Protein AF-F9GG83-F1 (afdb_monomer)

pLDDT: mean 71.24, std 28.96, range [23.78, 98.69]

Structure (mmCIF, N/CA/C/O backbone):
data_AF-F9GG83-F1
#
_entry.id   AF-F9GG83-F1
#
loop_
_atom_site.group_PDB
_atom_site.id
_atom_site.type_symbol
_atom_site.label_atom_id
_atom_site.label_alt_id
_atom_site.label_comp_id
_atom_site.label_asym_id
_atom_site.label_entity_id
_atom_site.label_seq_id
_atom_site.pdbx_PDB_ins_code
_atom_site.Cartn_x
_atom_site.Cartn_y
_atom_site.Cartn_z
_atom_site.occupancy
_atom_site.B_iso_or_equiv
_atom_site.auth_seq_id
_atom_site.auth_comp_id
_atom_site.auth_asym_id
_atom_site.auth_atom_id
_atom_site.pdbx_PDB_model_num
ATOM 1 N N . MET A 1 1 ? -42.858 31.374 21.016 1.00 39.78 1 MET A N 1
ATOM 2 C CA . MET A 1 1 ? -42.100 31.084 19.785 1.00 39.78 1 MET A CA 1
ATOM 3 C C . MET A 1 1 ? -41.337 29.809 20.069 1.00 39.78 1 MET A C 1
ATOM 5 O O . MET A 1 1 ? -40.407 29.826 20.862 1.00 39.78 1 MET A O 1
ATOM 9 N N . THR A 1 2 ? -41.874 28.700 19.578 1.00 28.12 2 THR A N 1
ATOM 10 C CA . THR A 1 2 ? -41.456 27.331 19.895 1.00 28.12 2 THR A CA 1
ATOM 11 C C . THR A 1 2 ? -40.692 26.812 18.687 1.00 28.12 2 THR A C 1
ATOM 13 O O . THR A 1 2 ? -41.183 26.967 17.572 1.00 28.12 2 THR A O 1
ATOM 16 N N . ILE A 1 3 ? -39.497 26.260 18.889 1.00 34.38 3 ILE A N 1
ATOM 17 C CA . ILE A 1 3 ? -38.714 25.625 17.825 1.00 34.38 3 ILE A CA 1
ATOM 18 C C . ILE A 1 3 ? -38.695 24.129 18.131 1.00 34.38 3 ILE A C 1
ATOM 20 O O . ILE A 1 3 ? -38.082 23.700 19.106 1.00 34.38 3 ILE A O 1
ATOM 24 N N . GLU A 1 4 ? -39.428 23.364 17.325 1.00 30.22 4 GLU A N 1
ATOM 25 C CA . GLU A 1 4 ? -39.361 21.904 17.269 1.00 30.22 4 GLU A CA 1
ATOM 26 C C . GLU A 1 4 ? -38.103 21.491 16.497 1.00 30.22 4 GLU A C 1
ATOM 28 O O . GLU A 1 4 ? -37.819 22.035 15.430 1.00 30.22 4 GLU A O 1
ATOM 33 N N . ILE A 1 5 ? -37.349 20.527 17.026 1.00 37.47 5 ILE A N 1
ATOM 34 C CA . ILE A 1 5 ? -36.227 19.900 16.321 1.00 37.47 5 ILE A CA 1
ATOM 35 C C . ILE A 1 5 ? -36.679 18.492 15.938 1.00 37.47 5 ILE A C 1
ATOM 37 O O . ILE A 1 5 ? -36.870 17.638 16.804 1.00 37.47 5 ILE A O 1
ATOM 41 N N . GLN A 1 6 ? -36.885 18.275 14.638 1.00 32.91 6 GLN A N 1
ATOM 42 C CA . GLN A 1 6 ? -37.113 16.956 14.052 1.00 32.91 6 GLN A CA 1
ATOM 43 C C . GLN A 1 6 ? -35.818 16.139 14.123 1.00 32.91 6 GLN A C 1
ATOM 45 O O . GLN A 1 6 ? -34.756 16.610 13.720 1.00 32.91 6 GLN A O 1
ATOM 50 N N . VAL A 1 7 ? -35.915 14.917 14.647 1.00 37.84 7 VAL A N 1
ATOM 51 C CA . VAL A 1 7 ? -34.837 13.925 14.615 1.00 37.84 7 VAL A CA 1
ATOM 52 C C . VAL A 1 7 ? -35.005 13.112 13.338 1.00 37.84 7 VAL A C 1
ATOM 54 O O . VAL A 1 7 ? -35.987 12.387 13.185 1.00 37.84 7 VAL A O 1
ATOM 57 N N . ASP A 1 8 ? -34.054 13.277 12.425 1.00 33.78 8 ASP A N 1
ATOM 58 C CA . ASP A 1 8 ? -33.980 12.541 11.168 1.00 33.78 8 ASP A CA 1
ATOM 59 C C . ASP A 1 8 ? -33.624 11.064 11.424 1.00 33.78 8 ASP A C 1
ATOM 61 O O . ASP A 1 8 ? -32.771 10.738 12.257 1.00 33.78 8 ASP A O 1
ATOM 65 N N . LYS A 1 9 ? -34.314 10.165 10.722 1.00 38.16 9 LYS A N 1
ATOM 66 C CA . LYS A 1 9 ? -34.169 8.703 10.809 1.00 38.16 9 LYS A CA 1
ATOM 67 C C . LYS A 1 9 ? -32.900 8.264 10.050 1.00 38.16 9 LYS A C 1
ATOM 69 O O . LYS A 1 9 ? -32.708 8.726 8.928 1.00 38.16 9 LYS A O 1
ATOM 74 N N . PRO A 1 10 ? -32.046 7.364 10.579 1.00 38.00 10 PRO A N 1
ATOM 75 C CA . PRO A 1 10 ? -30.913 6.850 9.810 1.00 38.00 10 PRO A CA 1
ATOM 76 C C . PRO A 1 10 ? -31.380 5.852 8.729 1.00 38.00 10 PRO A C 1
ATOM 78 O O . PRO A 1 10 ? -32.418 5.204 8.909 1.00 38.00 10 PRO A O 1
ATOM 81 N N . PRO A 1 11 ? -30.643 5.730 7.607 1.00 35.50 11 PRO A N 1
ATOM 82 C CA . PRO A 1 11 ? -31.047 4.909 6.474 1.00 35.50 11 PRO A CA 1
ATOM 83 C C . PRO A 1 11 ? -30.898 3.415 6.785 1.00 35.50 11 PRO A C 1
ATOM 85 O O . PRO A 1 11 ? -29.867 2.969 7.291 1.00 35.50 11 PRO A O 1
ATOM 88 N N . ASP A 1 12 ? -31.946 2.661 6.452 1.00 39.50 12 ASP A N 1
ATOM 89 C CA . ASP A 1 12 ? -31.915 1.211 6.284 1.00 39.50 12 ASP A CA 1
ATOM 90 C C . ASP A 1 12 ? -31.023 0.905 5.076 1.00 39.50 12 ASP A C 1
ATOM 92 O O . ASP A 1 12 ? -31.422 1.216 3.962 1.00 39.50 12 ASP A O 1
ATOM 96 N N . ASP A 1 13 ? -29.814 0.384 5.302 1.00 36.31 13 ASP A N 1
ATOM 97 C CA . ASP A 1 13 ? -29.096 -0.510 4.379 1.00 36.31 13 ASP A CA 1
ATOM 98 C C . ASP A 1 13 ? -27.764 -0.950 5.012 1.00 36.31 13 ASP A C 1
ATOM 100 O O . ASP A 1 13 ? -26.697 -0.376 4.790 1.00 36.31 13 ASP A O 1
ATOM 104 N N . ALA A 1 14 ? -27.821 -2.016 5.811 1.00 33.50 14 ALA A N 1
ATOM 105 C CA . ALA A 1 14 ? -26.665 -2.861 6.080 1.00 33.50 14 ALA A CA 1
ATOM 106 C C . ALA A 1 14 ? -27.038 -4.287 5.679 1.00 33.50 14 ALA A C 1
ATOM 108 O O . ALA A 1 14 ? -27.879 -4.937 6.300 1.00 33.50 14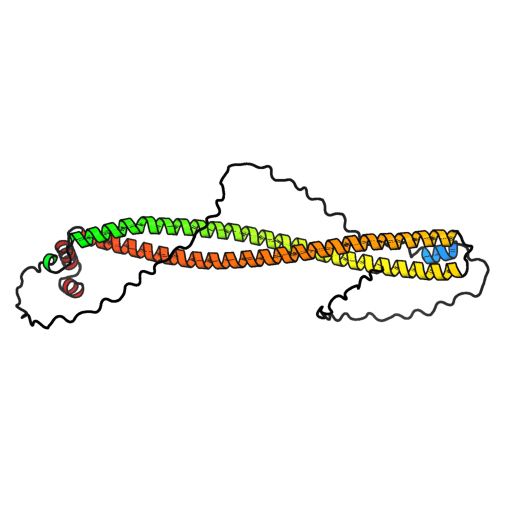 ALA A O 1
ATOM 109 N N . ALA A 1 15 ? -26.430 -4.721 4.578 1.00 29.45 15 ALA A N 1
ATOM 110 C CA . ALA A 1 15 ? -26.566 -6.041 3.998 1.00 29.45 15 ALA A CA 1
ATOM 111 C C . ALA A 1 15 ? -26.411 -7.141 5.058 1.00 29.45 15 ALA A C 1
ATOM 113 O O . ALA A 1 15 ? -25.446 -7.174 5.822 1.00 29.45 15 ALA A O 1
ATOM 114 N N . SER A 1 16 ? -27.376 -8.059 5.068 1.00 29.83 16 SER A N 1
ATOM 115 C CA . SER A 1 16 ? -27.375 -9.264 5.884 1.00 29.83 16 SER A CA 1
ATOM 116 C C . SER A 1 16 ? -26.155 -10.133 5.572 1.00 29.83 16 SER A C 1
ATOM 118 O O . SER A 1 16 ? -26.079 -10.747 4.509 1.00 29.83 16 SER A O 1
ATOM 120 N N . LEU A 1 17 ? -25.238 -10.260 6.528 1.00 32.34 17 LEU A N 1
ATOM 121 C CA . LEU A 1 17 ? -24.380 -11.437 6.622 1.00 32.34 17 LEU A CA 1
ATOM 122 C C . LEU A 1 17 ? -25.058 -12.419 7.577 1.00 32.34 17 LEU A C 1
ATOM 124 O O . LEU A 1 17 ? -24.907 -12.352 8.792 1.00 32.34 17 LEU A O 1
ATOM 128 N N . ASN A 1 18 ? -25.865 -13.308 6.994 1.00 31.91 18 ASN A N 1
ATOM 129 C CA . ASN A 1 18 ? -26.363 -14.501 7.667 1.00 31.91 18 ASN A CA 1
ATOM 130 C C . ASN A 1 18 ? -25.177 -15.428 7.954 1.00 31.91 18 ASN A C 1
ATOM 132 O O . ASN A 1 18 ? -24.650 -16.050 7.032 1.00 31.91 18 ASN A O 1
ATOM 136 N N . LEU A 1 19 ? -24.793 -15.557 9.222 1.00 31.91 19 LEU A N 1
ATOM 137 C CA . LEU A 1 19 ? -24.039 -16.709 9.704 1.00 31.91 19 LEU A CA 1
ATOM 138 C C . LEU A 1 19 ? -24.956 -17.527 10.609 1.00 31.91 19 LEU A C 1
ATOM 140 O O . LEU A 1 19 ? -25.338 -17.122 11.702 1.00 31.91 19 LEU A O 1
ATOM 144 N N . HIS A 1 20 ? -25.354 -18.666 10.054 1.00 33.28 20 HIS A N 1
ATOM 145 C CA . HIS A 1 20 ? -26.067 -19.754 10.701 1.00 33.28 20 HIS A CA 1
ATOM 146 C C . HIS A 1 20 ? -25.220 -20.260 11.878 1.00 33.28 20 HIS A C 1
ATOM 148 O O . HIS A 1 20 ? -24.113 -20.750 11.659 1.00 33.28 20 HIS A O 1
ATOM 154 N N . LEU A 1 21 ? -25.717 -20.112 13.108 1.00 30.52 21 LEU A N 1
ATOM 155 C CA . LEU A 1 21 ? -25.104 -20.693 14.299 1.00 30.52 21 LEU A CA 1
ATOM 156 C C . LEU A 1 21 ? -26.141 -21.576 14.993 1.00 30.52 21 LEU A C 1
ATOM 158 O O . LEU A 1 21 ? -27.188 -21.098 15.432 1.00 30.52 21 LEU A O 1
ATOM 162 N N . ASP A 1 22 ? -25.847 -22.874 15.014 1.00 28.30 22 ASP A N 1
ATOM 163 C CA . ASP A 1 22 ? -26.660 -23.921 15.621 1.00 28.30 22 ASP A CA 1
ATOM 164 C C . ASP A 1 22 ? -26.987 -23.609 17.090 1.00 28.30 22 ASP A C 1
ATOM 166 O O . ASP A 1 22 ? -26.107 -23.343 17.912 1.00 28.30 22 ASP A O 1
ATOM 170 N N . GLN A 1 23 ? -28.278 -23.678 17.422 1.00 27.94 23 GLN A N 1
ATOM 171 C CA . GLN A 1 23 ? -28.793 -23.639 18.791 1.00 27.94 23 GLN A CA 1
ATOM 172 C C . GLN A 1 23 ? -28.332 -24.874 19.584 1.00 27.94 23 GLN A C 1
ATOM 174 O O . GLN A 1 23 ? -28.654 -25.997 19.187 1.00 27.94 23 GLN A O 1
ATOM 179 N N . PRO A 1 24 ? -27.732 -24.719 20.779 1.00 29.08 24 PRO A N 1
ATOM 180 C CA . PRO A 1 24 ? -27.723 -25.785 21.765 1.00 29.08 24 PRO A CA 1
ATOM 181 C C . PRO A 1 24 ? -29.105 -25.875 22.423 1.00 29.08 24 PRO A C 1
ATOM 183 O O . PRO A 1 24 ? -29.692 -24.879 22.851 1.00 29.08 24 PRO A O 1
ATOM 186 N N . GLN A 1 25 ? -29.627 -27.098 22.487 1.00 25.91 25 GLN A N 1
ATOM 187 C CA . GLN A 1 25 ? -30.924 -27.447 23.058 1.00 25.91 25 GLN A CA 1
ATOM 188 C C . GLN A 1 25 ? -31.117 -26.929 24.492 1.00 25.91 25 GLN A C 1
ATOM 190 O O . GLN A 1 25 ? -30.287 -27.128 25.378 1.00 25.91 25 GLN A O 1
ATOM 195 N N . SER A 1 26 ? -32.298 -26.350 24.716 1.00 26.48 26 SER A N 1
ATOM 196 C CA . SER A 1 26 ? -32.866 -26.053 26.030 1.00 26.48 26 SER A CA 1
ATOM 197 C C . SER A 1 26 ? -32.975 -27.330 26.872 1.00 26.48 26 SER A C 1
ATOM 199 O O . SER A 1 26 ? -33.741 -28.240 26.551 1.00 26.48 26 SER A O 1
ATOM 201 N N . SER A 1 27 ? -32.223 -27.381 27.972 1.00 28.78 27 SER A N 1
ATOM 202 C CA . SER A 1 27 ? -32.492 -28.304 29.075 1.00 28.78 27 SER A CA 1
ATOM 203 C C . SER A 1 27 ? -33.580 -27.683 29.949 1.00 28.78 27 SER A C 1
ATOM 205 O O . SER A 1 27 ? -33.346 -26.661 30.593 1.00 28.78 27 SER A O 1
ATOM 207 N N . GLN A 1 28 ? -34.773 -28.280 29.957 1.00 35.44 28 GLN A N 1
ATOM 208 C CA . GLN A 1 28 ? -35.842 -27.925 30.889 1.00 35.44 28 GLN A CA 1
ATOM 209 C C . GLN A 1 28 ? -35.335 -28.007 32.337 1.00 35.44 28 GLN A C 1
ATOM 211 O O . GLN A 1 28 ? -34.948 -29.078 32.803 1.00 35.44 28 GLN A O 1
ATOM 216 N N . GLN A 1 29 ? -35.403 -26.894 33.066 1.00 27.66 29 GLN A N 1
ATOM 217 C CA . GLN A 1 29 ? -35.533 -26.915 34.519 1.00 27.66 29 GLN A CA 1
ATOM 218 C C . GLN A 1 29 ? -36.953 -26.479 34.878 1.00 27.66 29 GLN A C 1
ATOM 220 O O . GLN A 1 29 ? -37.454 -25.469 34.385 1.00 27.66 29 GLN A O 1
ATOM 225 N N . GLU A 1 30 ? -37.608 -27.296 35.701 1.00 26.42 30 GLU A N 1
ATOM 226 C CA . GLU A 1 30 ? -38.940 -27.053 36.248 1.00 26.42 30 GLU A CA 1
ATOM 227 C C . GLU A 1 30 ? -39.070 -25.662 36.898 1.00 26.42 30 GLU A C 1
ATOM 229 O O . GLU A 1 30 ? -38.117 -25.158 37.502 1.00 26.42 30 GLU A O 1
ATOM 234 N N . PRO A 1 31 ? -40.273 -25.058 36.863 1.00 29.41 31 PRO A N 1
ATOM 235 C CA . PRO A 1 31 ? -40.543 -23.794 37.528 1.00 29.41 31 PRO A CA 1
ATOM 236 C C . PRO A 1 31 ? -40.437 -23.990 39.045 1.00 29.41 31 PRO A C 1
ATOM 238 O O . PRO A 1 31 ? -41.283 -24.625 39.677 1.00 29.41 31 PRO A O 1
ATOM 241 N N . GLY A 1 32 ? -39.375 -23.440 39.634 1.00 30.64 32 GLY A N 1
ATOM 242 C CA . GLY A 1 32 ? -39.122 -23.480 41.069 1.00 30.64 32 GLY A CA 1
ATOM 243 C C . GLY A 1 32 ? -40.308 -22.934 41.864 1.00 30.64 32 GLY A C 1
ATOM 244 O O . GLY A 1 32 ? -40.551 -21.731 41.918 1.00 30.64 32 GLY A O 1
ATOM 245 N N . ARG A 1 33 ? -41.044 -23.851 42.492 1.00 30.34 33 ARG A N 1
ATOM 246 C CA . ARG A 1 33 ? -42.117 -23.615 43.459 1.00 30.34 33 ARG A CA 1
ATOM 247 C C . ARG A 1 33 ? -41.643 -22.639 44.548 1.00 30.34 33 ARG A C 1
ATOM 249 O O . ARG A 1 33 ? -40.817 -22.992 45.388 1.00 30.34 33 ARG A O 1
ATOM 256 N N . TRP A 1 34 ? -42.190 -21.425 44.555 1.00 31.12 34 TRP A N 1
ATOM 257 C CA . TRP A 1 34 ? -42.023 -20.473 45.656 1.00 31.12 34 TRP A CA 1
ATOM 258 C C . TRP A 1 34 ? -42.722 -21.011 46.919 1.00 31.12 34 TRP A C 1
ATOM 260 O O . TRP A 1 34 ? -43.859 -21.483 46.810 1.00 31.12 34 TRP A O 1
ATOM 270 N N . PRO A 1 35 ? -42.107 -20.959 48.116 1.00 31.25 35 PRO A N 1
ATOM 271 C CA . PRO A 1 35 ? -42.804 -21.316 49.344 1.00 31.25 35 PRO A CA 1
ATOM 272 C C . PRO A 1 35 ? -43.892 -20.285 49.655 1.00 31.25 35 PRO A C 1
ATOM 274 O O . PRO A 1 35 ? -43.700 -19.080 49.481 1.00 31.25 35 PRO A O 1
ATOM 277 N N . VAL A 1 36 ? -45.029 -20.775 50.146 1.00 32.88 36 VAL A N 1
ATOM 278 C CA . VAL A 1 36 ? -46.088 -19.950 50.736 1.00 32.88 36 VAL A CA 1
ATOM 279 C C . VAL A 1 36 ? -45.546 -19.223 51.969 1.00 32.88 36 VAL A C 1
ATOM 281 O O . VAL A 1 36 ? -44.725 -19.766 52.705 1.00 32.88 36 VAL A O 1
ATOM 284 N N . ALA A 1 37 ? -46.021 -17.986 52.138 1.00 34.34 37 ALA A N 1
ATOM 285 C CA . ALA A 1 37 ? -45.721 -17.029 53.197 1.00 34.34 37 ALA A CA 1
ATOM 286 C C . ALA A 1 37 ? -45.261 -17.663 54.523 1.00 34.34 37 ALA A C 1
ATOM 288 O O . ALA A 1 37 ? -46.059 -18.217 55.273 1.00 34.34 37 ALA A O 1
ATOM 289 N N . SER A 1 38 ? -43.972 -17.515 54.826 1.00 31.73 38 SER A N 1
ATOM 290 C CA . SER A 1 38 ? -43.439 -17.644 56.178 1.00 31.73 38 SER A CA 1
ATOM 291 C C . SER A 1 38 ? -42.528 -16.451 56.446 1.00 31.73 38 SER A C 1
ATOM 293 O O . SER A 1 38 ? -41.766 -16.025 55.577 1.00 31.73 38 SER A O 1
ATOM 295 N N . THR A 1 39 ? -42.687 -15.867 57.625 1.00 35.28 39 THR A N 1
ATOM 296 C CA . THR A 1 39 ? -42.274 -14.519 58.042 1.00 35.28 39 THR A CA 1
ATOM 297 C C . THR A 1 39 ? -40.770 -14.279 58.177 1.00 35.28 39 THR A C 1
ATOM 299 O O . THR A 1 39 ? -40.381 -13.193 58.587 1.00 35.28 39 THR A O 1
ATOM 302 N N . ASP A 1 40 ? -39.917 -15.210 57.757 1.00 32.22 40 ASP A N 1
ATOM 303 C CA . ASP A 1 40 ? -38.473 -15.116 57.972 1.00 32.22 40 ASP A CA 1
ATOM 304 C C . ASP A 1 40 ? -37.700 -15.058 56.650 1.00 32.22 40 ASP A C 1
ATOM 306 O O . ASP A 1 40 ? -36.967 -15.974 56.271 1.00 32.22 40 ASP A O 1
ATOM 310 N N . TRP A 1 41 ? -37.803 -13.920 55.954 1.00 39.56 41 TRP A N 1
ATOM 311 C CA . TRP A 1 41 ? -36.779 -13.510 54.987 1.00 39.56 41 TRP A CA 1
ATOM 312 C C . TRP A 1 41 ? -35.540 -13.053 55.760 1.00 39.56 41 TRP A C 1
ATOM 314 O O . TRP A 1 41 ? -35.239 -11.866 55.875 1.00 39.56 41 TRP A O 1
ATOM 324 N N . THR A 1 42 ? -34.808 -14.000 56.343 1.00 39.91 42 THR A N 1
ATOM 325 C CA . THR A 1 42 ? -33.481 -13.691 56.872 1.00 39.91 42 THR A CA 1
ATOM 326 C C . THR A 1 42 ? -32.593 -13.311 55.691 1.00 39.91 42 THR A C 1
ATOM 328 O O . THR A 1 42 ? -32.531 -14.019 54.685 1.00 39.91 42 THR A O 1
ATOM 331 N N . SER A 1 43 ? -31.885 -12.184 55.793 1.00 43.06 43 SER A N 1
ATOM 332 C CA . SER A 1 43 ? -30.967 -11.682 54.757 1.00 43.06 43 SER A CA 1
ATOM 333 C C . SER A 1 43 ? -29.935 -12.731 54.290 1.00 43.06 43 SER A C 1
ATOM 335 O O . SER A 1 43 ? -29.360 -12.593 53.215 1.00 43.06 43 SER A O 1
ATOM 337 N N . HIS A 1 44 ? -29.747 -13.808 55.059 1.00 37.28 44 HIS A N 1
ATOM 338 C CA . HIS A 1 44 ? -28.959 -14.984 54.702 1.00 37.28 44 HIS A CA 1
ATOM 339 C C . HIS A 1 44 ? -29.551 -15.835 53.564 1.00 37.28 44 HIS A C 1
ATOM 341 O O . HIS A 1 44 ? -28.779 -16.351 52.768 1.00 37.28 44 HIS A O 1
ATOM 347 N N . ALA A 1 45 ? -30.875 -15.966 53.419 1.00 42.19 45 ALA A N 1
ATOM 348 C CA . ALA A 1 45 ? -31.477 -16.787 52.358 1.00 42.19 45 ALA A CA 1
ATOM 349 C C . ALA A 1 45 ? -31.368 -16.132 50.965 1.00 42.19 45 ALA A C 1
ATOM 351 O O . ALA A 1 45 ? -31.111 -16.815 49.972 1.00 42.19 45 ALA A O 1
ATOM 352 N N . LEU A 1 46 ? -31.487 -14.798 50.902 1.00 42.56 46 LEU A N 1
ATOM 353 C CA . LEU A 1 46 ? -31.147 -13.998 49.715 1.00 42.56 46 LEU A CA 1
ATOM 354 C C . LEU A 1 46 ? -29.635 -13.968 49.486 1.00 42.56 46 LEU A C 1
ATOM 356 O O . LEU A 1 46 ? -29.188 -14.173 48.362 1.00 42.56 46 LEU A O 1
ATOM 360 N N . GLY A 1 47 ? -28.858 -13.787 50.558 1.00 38.62 47 GLY A N 1
ATOM 361 C CA . GLY A 1 47 ? -27.398 -13.807 50.522 1.00 38.62 47 GLY A CA 1
ATOM 362 C C . GLY A 1 47 ? -26.830 -15.115 49.971 1.00 38.62 47 GLY A C 1
ATOM 363 O O . GLY A 1 47 ? -25.929 -15.065 49.152 1.00 38.62 47 GLY A O 1
ATOM 364 N N . SER A 1 48 ? -27.382 -16.276 50.331 1.00 38.66 48 SER A N 1
ATOM 365 C CA . SER A 1 48 ? -26.926 -17.582 49.833 1.00 38.66 48 SER A CA 1
ATOM 366 C C . SER A 1 48 ? -27.424 -17.920 48.424 1.00 38.66 48 SER A C 1
ATOM 368 O O . SER A 1 48 ? -26.723 -18.631 47.712 1.00 38.66 48 SER A O 1
ATOM 370 N N . ARG A 1 49 ? -28.586 -17.404 47.985 1.00 43.34 49 ARG A N 1
ATOM 371 C CA . ARG A 1 49 ? -29.052 -17.552 46.589 1.00 43.34 49 ARG A CA 1
ATOM 372 C C . ARG A 1 49 ? -28.356 -16.593 45.615 1.00 43.34 49 ARG A C 1
ATOM 374 O O . ARG A 1 49 ? -28.201 -16.943 44.455 1.00 43.34 49 ARG A O 1
ATOM 381 N N . LEU A 1 50 ? -27.916 -15.423 46.084 1.00 43.94 50 LEU A N 1
ATOM 382 C CA . LEU A 1 50 ? -27.191 -14.419 45.291 1.00 43.94 50 LEU A CA 1
ATOM 383 C C . LEU A 1 50 ? -25.669 -14.454 45.501 1.00 43.94 50 LEU A C 1
ATOM 385 O O . LEU A 1 50 ? -24.956 -13.751 44.792 1.00 43.94 50 LEU A O 1
ATOM 389 N N . ALA A 1 51 ? -25.147 -15.268 46.428 1.00 36.50 51 ALA A N 1
ATOM 390 C CA . ALA A 1 51 ? -23.703 -15.451 46.629 1.00 36.50 51 ALA A CA 1
ATOM 391 C C . ALA A 1 51 ? -22.990 -15.989 45.375 1.00 36.50 51 ALA A C 1
ATOM 393 O O . ALA A 1 51 ? -21.788 -15.784 45.237 1.00 36.50 51 ALA A O 1
ATOM 394 N N . GLY A 1 52 ? -23.726 -16.625 44.454 1.00 34.84 52 GLY A N 1
ATOM 395 C CA . GLY A 1 52 ? -23.233 -16.991 43.123 1.00 34.84 52 GLY A CA 1
ATOM 396 C C . GLY A 1 52 ? -23.253 -15.856 42.086 1.00 34.84 52 GLY A C 1
ATOM 397 O O . GLY A 1 52 ? -22.582 -15.979 41.071 1.00 34.84 52 GLY A O 1
ATOM 398 N N . ASN A 1 53 ? -23.954 -14.742 42.345 1.00 47.41 53 ASN A N 1
ATOM 399 C CA . ASN A 1 53 ? -24.207 -13.641 41.398 1.00 47.41 53 ASN A CA 1
ATOM 400 C C . ASN A 1 53 ? -23.452 -12.357 41.799 1.00 47.41 53 ASN A C 1
ATOM 402 O O . ASN A 1 53 ? -23.995 -11.240 41.800 1.00 47.41 53 ASN A O 1
ATOM 406 N N . GLN A 1 54 ? -22.185 -12.516 42.191 1.00 52.59 54 GLN A N 1
ATOM 407 C CA . GLN A 1 54 ? -21.251 -11.390 42.245 1.00 52.59 54 GLN A CA 1
ATOM 408 C C . GLN A 1 54 ? -21.209 -10.719 40.859 1.00 52.59 54 GLN A C 1
ATOM 410 O O . GLN A 1 54 ? -21.222 -11.437 39.860 1.00 52.59 54 GLN A O 1
ATOM 415 N N . PRO A 1 55 ? -21.198 -9.374 40.768 1.00 51.16 55 PRO A N 1
ATOM 416 C CA . PRO A 1 55 ? -21.069 -8.695 39.484 1.00 51.16 55 PRO A CA 1
ATOM 417 C C . PRO A 1 55 ? -19.807 -9.177 38.765 1.00 51.16 55 PRO A C 1
ATOM 419 O O . PRO A 1 55 ? -18.692 -8.996 39.260 1.00 51.16 55 PRO A O 1
ATOM 422 N N . SER A 1 56 ? -19.986 -9.798 37.601 1.00 54.44 56 SER A N 1
ATOM 423 C CA . SER A 1 56 ? -18.880 -10.141 36.712 1.00 54.44 56 SER A CA 1
ATOM 424 C C . SER A 1 56 ? -18.213 -8.843 36.276 1.00 54.44 56 SER A C 1
ATOM 426 O O . SER A 1 56 ? -18.880 -7.930 35.806 1.00 54.44 56 SER A O 1
ATOM 428 N N . THR A 1 57 ? -16.902 -8.703 36.455 1.00 59.78 57 THR A N 1
ATOM 429 C CA . THR A 1 57 ? -16.200 -7.534 35.910 1.00 59.78 57 THR A CA 1
ATOM 430 C C . THR A 1 57 ? -16.015 -7.780 34.412 1.00 59.78 57 THR A C 1
ATOM 432 O O . THR A 1 57 ? -15.247 -8.686 34.076 1.00 59.78 57 THR A O 1
ATOM 435 N N . PRO A 1 58 ? -16.705 -7.050 33.510 1.00 58.94 58 PRO A N 1
ATOM 436 C CA . PRO A 1 58 ? -16.493 -7.213 32.082 1.00 58.94 58 PRO A CA 1
ATOM 437 C C . PRO A 1 58 ? -15.034 -6.918 31.765 1.00 58.94 58 PRO A C 1
ATOM 439 O O . PRO A 1 58 ? -14.383 -6.092 32.421 1.00 58.94 58 PRO A O 1
ATOM 442 N N . ARG A 1 59 ? -14.502 -7.630 30.773 1.00 65.81 59 ARG A N 1
ATOM 443 C CA . ARG A 1 59 ? -13.095 -7.537 30.412 1.00 65.81 59 ARG A CA 1
ATOM 444 C C . ARG A 1 59 ? -12.814 -6.122 29.906 1.00 65.81 59 ARG A C 1
ATOM 446 O O . ARG A 1 59 ? -13.197 -5.744 28.805 1.00 65.81 59 ARG A O 1
ATOM 453 N N . SER A 1 60 ? -12.163 -5.318 30.742 1.00 54.72 60 SER A N 1
ATOM 454 C CA . SER A 1 60 ? -11.764 -3.963 30.376 1.00 54.72 60 SER A CA 1
ATOM 455 C C . SER A 1 60 ? -10.517 -4.022 29.503 1.00 54.72 60 SER A C 1
ATOM 457 O O . SER A 1 60 ? -9.550 -4.723 29.823 1.00 54.72 60 SER A O 1
ATOM 459 N N . LEU A 1 61 ? -10.511 -3.256 28.414 1.00 51.66 61 LEU A N 1
ATOM 460 C CA . LEU A 1 61 ? -9.274 -2.958 27.712 1.00 51.66 61 LEU A CA 1
ATOM 461 C C . LEU A 1 61 ? -8.383 -2.182 28.685 1.00 51.66 61 LEU A C 1
ATOM 463 O O . LEU A 1 61 ? -8.709 -1.065 29.088 1.00 51.66 61 LEU A O 1
ATOM 467 N N . ALA A 1 62 ? -7.244 -2.769 29.066 1.00 42.53 62 ALA A N 1
ATOM 468 C CA . ALA A 1 62 ? -6.159 -1.969 29.615 1.00 42.53 62 ALA A CA 1
ATOM 469 C C . ALA A 1 62 ? -5.926 -0.807 28.636 1.00 42.53 62 ALA A C 1
ATOM 471 O O . ALA A 1 62 ? -5.914 -1.061 27.424 1.00 42.53 62 ALA A O 1
ATOM 472 N N . PRO A 1 63 ? -5.784 0.446 29.112 1.00 34.09 63 PRO A N 1
ATOM 473 C CA . PRO A 1 63 ? -5.394 1.521 28.219 1.00 34.09 63 PRO A CA 1
ATOM 474 C C . PRO A 1 63 ? -4.151 1.033 27.486 1.00 34.09 63 PRO A C 1
ATOM 476 O O . PRO A 1 63 ? -3.221 0.529 28.128 1.00 34.09 63 PRO A O 1
ATOM 479 N N . ALA A 1 64 ? -4.181 1.101 26.151 1.00 33.41 64 ALA A N 1
ATOM 480 C CA . ALA A 1 64 ? -2.997 0.839 25.352 1.00 33.41 64 ALA A CA 1
ATOM 481 C C . ALA A 1 64 ? -1.839 1.569 26.040 1.00 33.41 64 ALA A C 1
ATOM 483 O O . ALA A 1 64 ? -2.048 2.714 26.471 1.00 33.41 64 ALA A O 1
ATOM 484 N N . PRO A 1 65 ? -0.660 0.939 26.230 1.00 30.42 65 PRO A N 1
ATOM 485 C CA . PRO A 1 65 ? 0.475 1.708 26.689 1.00 30.42 65 PRO A CA 1
ATOM 486 C C . PRO A 1 65 ? 0.535 2.882 25.731 1.00 30.42 65 PRO A C 1
ATOM 488 O O . PRO A 1 65 ? 0.539 2.684 24.514 1.00 30.42 65 PRO A O 1
ATOM 491 N N . THR A 1 66 ? 0.466 4.095 26.272 1.00 33.91 66 THR A N 1
ATOM 492 C CA . THR A 1 66 ? 0.774 5.301 25.528 1.00 33.91 66 THR A CA 1
ATOM 493 C C . THR A 1 66 ? 2.231 5.119 25.139 1.00 33.91 66 THR A C 1
ATOM 495 O O . THR A 1 66 ? 3.144 5.496 25.872 1.00 33.91 66 THR A O 1
ATOM 498 N N . GLY A 1 67 ? 2.439 4.385 24.046 1.00 29.83 67 GLY A N 1
ATOM 499 C CA . GLY A 1 67 ? 3.701 4.157 23.401 1.00 29.83 67 GLY A CA 1
ATOM 500 C C . GLY A 1 67 ? 4.132 5.548 23.049 1.00 29.83 67 GLY A C 1
ATOM 501 O O . GLY A 1 67 ? 3.528 6.201 22.205 1.00 29.83 67 GLY A O 1
ATOM 502 N N . SER A 1 68 ? 5.058 6.035 23.859 1.00 31.25 68 SER A N 1
ATOM 503 C CA . SER A 1 68 ? 5.667 7.335 23.772 1.00 31.25 68 SER A CA 1
ATOM 504 C C . SER A 1 68 ? 5.654 7.847 22.337 1.00 31.25 68 SER A C 1
ATOM 506 O O . SER A 1 68 ? 6.348 7.292 21.484 1.00 31.25 68 SER A O 1
ATOM 508 N N . ASN A 1 69 ? 4.960 8.963 22.117 1.00 31.20 69 ASN A N 1
ATOM 509 C CA . ASN A 1 69 ? 5.364 9.948 21.126 1.00 31.20 69 ASN A CA 1
ATOM 510 C C . ASN A 1 69 ? 6.758 10.459 21.535 1.00 31.20 69 ASN A C 1
ATOM 512 O O . ASN A 1 69 ? 6.931 11.596 21.963 1.00 31.20 69 ASN A O 1
ATOM 516 N N . LYS A 1 70 ? 7.773 9.592 21.472 1.00 29.48 70 LYS A N 1
ATOM 517 C CA . LYS A 1 70 ? 9.150 10.013 21.312 1.00 29.48 70 LYS A CA 1
ATOM 518 C C . LYS A 1 70 ? 9.252 10.371 19.844 1.00 29.48 70 LYS A C 1
ATOM 520 O O . LYS A 1 70 ? 9.497 9.523 18.994 1.00 29.48 70 LYS A O 1
ATOM 525 N N . LEU A 1 71 ? 9.007 11.652 19.586 1.00 30.02 71 LEU A N 1
ATOM 526 C CA . LEU A 1 71 ? 9.658 12.379 18.509 1.00 30.02 71 LEU A CA 1
ATOM 527 C C . LEU A 1 71 ? 11.070 11.790 18.322 1.00 30.02 71 LEU A C 1
ATOM 529 O O . LEU A 1 71 ? 11.846 11.809 19.285 1.00 30.02 71 LEU A O 1
ATOM 533 N N . PRO A 1 72 ? 11.447 11.284 17.140 1.00 27.98 72 PRO A N 1
ATOM 534 C CA . PRO A 1 72 ? 12.850 11.217 16.805 1.00 27.98 72 PRO A CA 1
ATOM 535 C C . PRO A 1 72 ? 13.330 12.662 16.767 1.00 27.98 72 PRO A C 1
ATOM 537 O O . PRO A 1 72 ? 12.821 13.495 16.015 1.00 27.98 72 PRO A O 1
ATOM 540 N N . THR A 1 73 ? 14.260 12.967 17.659 1.00 25.55 73 THR A N 1
ATOM 541 C CA . THR A 1 73 ? 15.030 14.198 17.681 1.00 25.55 73 THR A CA 1
ATOM 542 C C . THR A 1 73 ? 15.464 14.529 16.258 1.00 25.55 73 THR A C 1
ATOM 544 O O . THR A 1 73 ? 16.102 13.715 15.588 1.00 25.55 73 THR A O 1
ATOM 547 N N . GLN A 1 74 ? 15.099 15.728 15.803 1.00 26.30 74 GLN A N 1
ATOM 548 C CA . GLN A 1 74 ? 15.613 16.316 14.577 1.00 26.30 74 GLN A CA 1
ATOM 549 C C . GLN A 1 74 ? 17.137 16.201 14.574 1.00 26.30 74 GLN A C 1
ATOM 551 O O . GLN A 1 74 ? 17.822 16.803 15.397 1.00 26.30 74 GLN A O 1
ATOM 556 N N . SER A 1 75 ? 17.660 15.428 13.632 1.00 23.78 75 SER A N 1
ATOM 557 C CA . SER A 1 75 ? 19.016 15.606 13.137 1.00 23.78 75 SER A CA 1
ATOM 558 C C . SER A 1 75 ? 18.864 16.090 11.700 1.00 23.78 75 SER A C 1
ATOM 560 O O . SER A 1 75 ? 18.541 15.312 10.807 1.00 23.78 75 SER A O 1
ATOM 562 N N . SER A 1 76 ? 19.035 17.398 11.495 1.00 25.47 76 SER A N 1
ATOM 563 C CA . SER A 1 76 ? 19.394 17.945 10.182 1.00 25.47 76 SER A CA 1
ATOM 564 C C . SER A 1 76 ? 20.652 17.221 9.684 1.00 25.47 76 SER A C 1
ATOM 566 O O . SER A 1 76 ? 21.576 16.993 10.467 1.00 25.47 76 SER A O 1
ATOM 568 N N . PRO A 1 77 ? 20.698 16.867 8.395 1.00 27.48 77 PRO A N 1
ATOM 569 C CA . PRO A 1 77 ? 21.105 17.853 7.405 1.00 27.48 77 PRO A CA 1
ATOM 570 C C . PRO A 1 77 ? 20.000 18.101 6.383 1.00 27.48 77 PRO A C 1
ATOM 572 O O . PRO A 1 77 ? 19.316 17.186 5.931 1.00 27.48 77 PRO A O 1
ATOM 575 N N . GLY A 1 78 ? 19.826 19.375 6.038 1.00 33.72 78 GLY A N 1
ATOM 576 C CA . GLY A 1 78 ? 18.833 19.806 5.073 1.00 33.72 78 GLY A CA 1
ATOM 577 C C . GLY A 1 78 ? 19.066 19.180 3.704 1.00 33.72 78 GLY A C 1
ATOM 578 O O . GLY A 1 78 ? 20.144 19.303 3.134 1.00 33.72 78 GLY A O 1
ATOM 579 N N . ASN A 1 79 ? 18.011 18.592 3.156 1.00 26.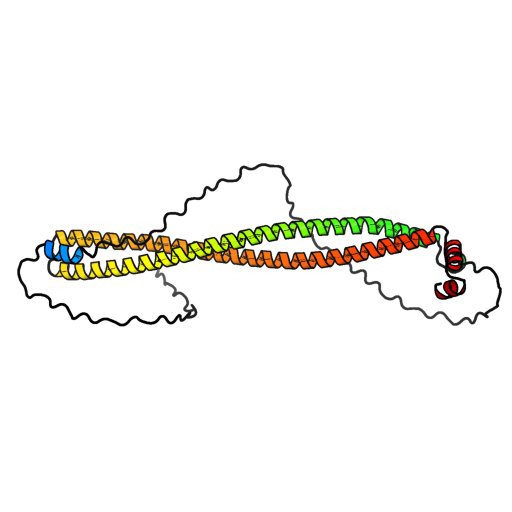70 79 ASN A N 1
ATOM 580 C CA . ASN A 1 79 ? 17.757 18.673 1.731 1.00 26.70 79 ASN A CA 1
ATOM 581 C C . ASN A 1 79 ? 16.282 19.021 1.557 1.00 26.70 79 ASN A C 1
ATOM 583 O O . ASN A 1 79 ? 15.387 18.243 1.878 1.00 26.70 79 ASN A O 1
ATOM 587 N N . SER A 1 80 ? 16.061 20.259 1.125 1.00 25.42 80 SER A N 1
ATOM 588 C CA . SER A 1 80 ? 14.766 20.786 0.725 1.00 25.42 80 SER A CA 1
ATOM 589 C C . SER A 1 80 ? 14.203 19.899 -0.385 1.00 25.42 80 SER A C 1
ATOM 591 O O . SER A 1 80 ? 14.722 19.902 -1.501 1.00 25.42 80 SER A O 1
ATOM 593 N N . PHE A 1 81 ? 13.164 19.122 -0.081 1.00 29.42 81 PHE A N 1
ATOM 594 C CA . PHE A 1 81 ? 12.329 18.504 -1.105 1.00 29.42 81 PHE A CA 1
ATOM 595 C C . PHE A 1 81 ? 11.514 19.627 -1.749 1.00 29.42 81 PHE A C 1
ATOM 597 O O . PHE A 1 81 ? 10.470 20.043 -1.248 1.00 29.42 81 PHE A O 1
ATOM 604 N N . ILE A 1 82 ? 12.049 20.171 -2.838 1.00 27.89 82 ILE A N 1
ATOM 605 C CA . ILE A 1 82 ? 11.311 21.063 -3.722 1.00 27.89 82 ILE A CA 1
ATOM 606 C C . ILE A 1 82 ? 10.243 20.209 -4.420 1.00 27.89 82 ILE A C 1
ATOM 608 O O . ILE A 1 82 ? 10.599 19.203 -5.039 1.00 27.89 82 ILE A O 1
ATOM 612 N N . PRO A 1 83 ? 8.949 20.573 -4.363 1.00 27.50 83 PRO A N 1
ATOM 613 C CA . PRO A 1 83 ? 7.952 19.955 -5.219 1.00 27.50 83 PRO A CA 1
ATOM 614 C C . PRO A 1 83 ? 8.287 20.370 -6.648 1.00 27.50 83 PRO A C 1
ATOM 616 O O . PRO A 1 83 ? 8.147 21.541 -7.013 1.00 27.50 83 PRO A O 1
ATOM 619 N N . ILE A 1 84 ? 8.792 19.436 -7.454 1.00 31.69 84 ILE A N 1
ATOM 620 C CA . ILE A 1 84 ? 9.052 19.740 -8.852 1.00 31.69 84 ILE A CA 1
ATOM 621 C C . ILE A 1 84 ? 7.708 19.755 -9.578 1.00 31.69 84 ILE A C 1
ATOM 623 O O . ILE A 1 84 ? 7.200 18.733 -10.031 1.00 31.69 84 ILE A O 1
ATOM 627 N N . ASN A 1 85 ? 7.121 20.948 -9.668 1.00 27.62 85 ASN A N 1
ATOM 628 C CA . ASN A 1 85 ? 6.136 21.271 -10.686 1.00 27.62 85 ASN A CA 1
ATOM 629 C C . ASN A 1 85 ? 6.808 21.098 -12.052 1.00 27.62 85 ASN A C 1
ATOM 631 O O . ASN A 1 85 ? 7.430 22.024 -12.573 1.00 27.62 85 ASN A O 1
ATOM 635 N N . HIS A 1 86 ? 6.680 19.917 -12.646 1.00 31.59 86 HIS A N 1
ATOM 636 C CA . HIS A 1 86 ? 6.897 19.760 -14.073 1.00 31.59 86 HIS A CA 1
ATOM 637 C C . HIS A 1 86 ? 5.571 19.975 -14.791 1.00 31.59 86 HIS A C 1
ATOM 639 O O . HIS A 1 86 ? 4.776 19.065 -15.012 1.00 31.59 86 HIS A O 1
ATOM 645 N N . THR A 1 87 ? 5.364 21.231 -15.178 1.00 27.64 87 THR A N 1
ATOM 646 C CA . THR A 1 87 ? 4.644 21.580 -16.398 1.00 27.64 87 THR A CA 1
ATOM 647 C C . THR A 1 87 ? 5.194 20.711 -17.530 1.00 27.64 87 THR A C 1
ATOM 649 O O . THR A 1 87 ? 6.289 20.961 -18.030 1.00 27.64 87 THR A O 1
ATOM 652 N N . MET A 1 88 ? 4.452 19.678 -17.930 1.00 30.38 88 MET A N 1
ATOM 653 C CA . MET A 1 88 ? 4.705 18.935 -19.165 1.00 30.38 88 MET A CA 1
ATOM 654 C C . MET A 1 88 ? 4.305 19.830 -20.344 1.00 30.38 88 MET A C 1
ATOM 656 O O . MET A 1 88 ? 3.209 19.732 -20.890 1.00 30.38 88 MET A O 1
ATOM 660 N N . ALA A 1 89 ? 5.183 20.770 -20.694 1.00 26.20 89 ALA A N 1
ATOM 661 C CA . ALA A 1 89 ? 5.082 21.534 -21.924 1.00 26.20 89 ALA A CA 1
ATOM 662 C C . ALA A 1 89 ? 5.610 20.670 -23.077 1.00 26.20 89 ALA A C 1
ATOM 664 O O . ALA A 1 89 ? 6.812 20.475 -23.221 1.00 26.20 89 ALA A O 1
ATOM 665 N N . ASN A 1 90 ? 4.673 20.178 -23.889 1.00 26.05 90 ASN A N 1
ATOM 666 C CA . ASN A 1 90 ? 4.849 19.732 -25.269 1.00 26.05 90 ASN A CA 1
ATOM 667 C C . ASN A 1 90 ? 6.008 18.754 -25.537 1.00 26.05 90 ASN A C 1
ATOM 669 O O . ASN A 1 90 ? 7.061 19.133 -26.049 1.00 26.05 90 ASN A O 1
ATOM 673 N N . SER A 1 91 ? 5.736 17.456 -25.376 1.00 24.06 91 SER A N 1
ATOM 674 C CA . SER A 1 91 ? 6.372 16.441 -26.222 1.00 24.06 91 SER A CA 1
ATOM 675 C C . SER A 1 91 ? 5.933 16.670 -27.669 1.00 24.06 91 SER A C 1
ATOM 677 O O . SER A 1 91 ? 4.928 16.132 -28.136 1.00 24.06 91 SER A O 1
ATOM 679 N N . SER A 1 92 ? 6.681 17.498 -28.392 1.00 29.08 92 SER A N 1
ATOM 680 C CA . SER A 1 92 ? 6.620 17.537 -29.847 1.00 29.08 92 SER A CA 1
ATOM 681 C C . SER A 1 92 ? 7.088 16.181 -30.363 1.00 29.08 92 SER A C 1
ATOM 683 O O . SER A 1 92 ? 8.283 15.908 -30.448 1.00 29.08 92 SER A O 1
ATOM 685 N N . ALA A 1 93 ? 6.130 15.315 -30.689 1.00 27.12 93 ALA A N 1
ATOM 686 C CA . ALA A 1 93 ? 6.368 14.139 -31.503 1.00 27.12 93 ALA A CA 1
ATOM 687 C C . ALA A 1 93 ? 7.029 14.594 -32.811 1.00 27.12 93 ALA A C 1
ATOM 689 O O . ALA A 1 93 ? 6.367 15.182 -33.670 1.00 27.12 93 ALA A O 1
ATOM 690 N N . ILE A 1 94 ? 8.325 14.324 -32.980 1.00 30.83 94 ILE A N 1
ATOM 691 C CA . ILE A 1 94 ? 8.975 14.423 -34.287 1.00 30.83 94 ILE A CA 1
ATOM 692 C C . ILE A 1 94 ? 8.435 13.253 -35.116 1.00 30.83 94 ILE A C 1
ATOM 694 O O . ILE A 1 94 ? 9.021 12.178 -35.204 1.00 30.83 94 ILE A O 1
ATOM 698 N N . ARG A 1 95 ? 7.246 13.450 -35.697 1.00 28.23 95 ARG A N 1
ATOM 699 C CA . ARG A 1 95 ? 6.795 12.673 -36.848 1.00 28.23 95 ARG A CA 1
ATOM 700 C C . ARG A 1 95 ? 7.698 13.076 -38.003 1.00 28.23 95 ARG A C 1
ATOM 702 O O . ARG A 1 95 ? 7.537 14.158 -38.562 1.00 28.23 95 ARG A O 1
ATOM 709 N N . VAL A 1 96 ? 8.632 12.210 -38.377 1.00 31.62 96 VAL A N 1
ATOM 710 C CA . VAL A 1 96 ? 9.261 12.309 -39.693 1.00 31.62 96 VAL A CA 1
ATOM 711 C C . VAL A 1 96 ? 8.172 11.980 -40.713 1.00 31.62 96 VAL A C 1
ATOM 713 O O . VAL A 1 96 ? 7.755 10.832 -40.856 1.00 31.62 96 VAL A O 1
ATOM 716 N N . ALA A 1 97 ? 7.632 13.013 -41.357 1.00 29.94 97 ALA A N 1
ATOM 717 C CA . ALA A 1 97 ? 6.718 12.851 -42.475 1.00 29.94 97 ALA A CA 1
ATOM 718 C C . ALA A 1 97 ? 7.470 12.205 -43.656 1.00 29.94 97 ALA A C 1
ATOM 720 O O . ALA A 1 97 ? 8.609 12.592 -43.930 1.00 29.94 97 ALA A O 1
ATOM 721 N N . PRO A 1 98 ? 6.865 11.252 -44.385 1.00 29.97 98 PRO A N 1
ATOM 722 C CA . PRO A 1 98 ? 7.480 10.700 -45.581 1.00 29.97 98 PRO A CA 1
ATOM 723 C C . PRO A 1 98 ? 7.518 11.783 -46.663 1.00 29.97 98 PRO A C 1
ATOM 725 O O . PRO A 1 98 ? 6.479 12.246 -47.141 1.00 29.97 98 PRO A O 1
ATOM 728 N N . ALA A 1 99 ? 8.718 12.203 -47.059 1.00 31.39 99 ALA A N 1
ATOM 729 C CA . ALA A 1 99 ? 8.886 13.069 -48.214 1.00 31.39 99 ALA A CA 1
ATOM 730 C C . ALA A 1 99 ? 8.458 12.304 -49.480 1.00 31.39 99 ALA A C 1
ATOM 732 O O . ALA A 1 99 ? 9.014 11.259 -49.822 1.00 31.39 99 ALA A O 1
ATOM 733 N N . LYS A 1 100 ? 7.437 12.828 -50.170 1.00 32.50 100 LYS A N 1
ATOM 734 C CA . LYS A 1 100 ? 7.016 12.401 -51.511 1.00 32.50 100 LYS A CA 1
ATOM 735 C C . LYS A 1 100 ? 8.233 12.387 -52.442 1.00 32.50 100 LYS A C 1
ATOM 737 O O . LYS A 1 100 ? 8.790 13.441 -52.734 1.00 32.50 100 LYS A O 1
ATOM 742 N N . ARG A 1 101 ? 8.596 11.210 -52.965 1.00 38.28 101 ARG A N 1
ATOM 743 C CA . ARG A 1 101 ? 9.493 11.093 -54.123 1.00 38.28 101 ARG A CA 1
ATOM 744 C C . ARG A 1 101 ? 8.852 11.812 -55.310 1.00 38.28 101 ARG A C 1
ATOM 746 O O . ARG A 1 101 ? 7.845 11.353 -55.848 1.00 38.28 101 ARG A O 1
ATOM 753 N N . GLN A 1 102 ? 9.434 12.936 -55.713 1.00 31.77 102 GLN A N 1
ATOM 754 C CA . GLN A 1 102 ? 9.204 13.513 -57.031 1.00 31.77 102 GLN A CA 1
ATOM 755 C C . GLN A 1 102 ? 9.928 12.642 -58.063 1.00 31.77 102 GLN A C 1
ATOM 757 O O . GLN A 1 102 ? 11.115 12.356 -57.935 1.00 31.77 102 GLN A O 1
ATOM 762 N N . LYS A 1 103 ? 9.172 12.186 -59.061 1.00 38.12 103 LYS A N 1
ATOM 763 C CA . LYS A 1 103 ? 9.653 11.423 -60.211 1.00 38.12 103 LYS A CA 1
ATOM 764 C C . LYS A 1 103 ? 10.513 12.355 -61.073 1.00 38.12 103 LYS A C 1
ATOM 766 O O . LYS A 1 103 ? 9.972 13.263 -61.699 1.00 38.12 103 LYS A O 1
ATOM 771 N N . ALA A 1 104 ? 11.829 12.159 -61.062 1.00 31.44 104 ALA A N 1
ATOM 772 C CA . ALA A 1 104 ? 12.730 12.735 -62.055 1.00 31.44 104 ALA A CA 1
ATOM 773 C C . ALA A 1 104 ? 12.860 11.745 -63.220 1.00 31.44 104 ALA A C 1
ATOM 775 O O . ALA A 1 104 ? 12.927 10.537 -63.003 1.00 31.44 104 ALA A O 1
ATOM 776 N N . ASN A 1 105 ? 12.789 12.284 -64.435 1.00 31.83 105 ASN A N 1
ATOM 777 C CA . ASN A 1 105 ? 12.694 11.560 -65.697 1.00 31.83 105 ASN A CA 1
ATOM 778 C C . ASN A 1 105 ? 13.835 10.569 -65.933 1.00 31.83 105 ASN A C 1
ATOM 780 O O . ASN A 1 105 ? 14.995 10.845 -65.626 1.00 31.83 105 ASN A O 1
ATOM 784 N N . ASP A 1 106 ? 13.462 9.471 -66.590 1.00 40.47 106 ASP A N 1
ATOM 785 C CA . ASP A 1 106 ? 14.349 8.509 -67.225 1.00 40.47 106 ASP A CA 1
ATOM 786 C C . ASP A 1 106 ? 15.384 9.235 -68.092 1.00 40.47 106 ASP A C 1
ATOM 788 O O . ASP A 1 106 ? 15.053 9.924 -69.057 1.00 40.47 106 ASP A O 1
ATOM 792 N N . SER A 1 107 ? 16.655 9.082 -67.736 1.00 34.28 107 SER A N 1
ATOM 793 C CA . SER A 1 107 ? 17.775 9.348 -68.631 1.00 34.28 107 SER A CA 1
ATOM 794 C C . SER A 1 107 ? 18.591 8.072 -68.690 1.00 34.28 107 SER A C 1
ATOM 796 O O . SER A 1 107 ? 19.299 7.707 -67.758 1.00 34.28 107 SER A O 1
ATOM 798 N N . GLN A 1 108 ? 18.392 7.365 -69.792 1.00 41.06 108 GLN A N 1
ATOM 799 C CA . GLN A 1 108 ? 19.105 6.171 -70.197 1.00 41.06 108 GLN A CA 1
ATOM 800 C C . GLN A 1 108 ? 20.583 6.529 -70.406 1.00 41.06 108 GLN A C 1
ATOM 802 O O . GLN A 1 108 ? 20.974 6.979 -71.480 1.00 41.06 108 GLN A O 1
ATOM 807 N N . SER A 1 109 ? 21.407 6.373 -69.371 1.00 34.03 109 SER A N 1
ATOM 808 C CA . SER A 1 109 ? 22.861 6.462 -69.485 1.00 34.03 109 SER A CA 1
ATOM 809 C C . SER A 1 109 ? 23.427 5.070 -69.734 1.00 34.03 109 SER A C 1
ATOM 811 O O . SER A 1 109 ? 23.299 4.150 -68.930 1.00 34.03 109 SER A O 1
ATOM 813 N N . GLN A 1 110 ? 24.011 4.937 -70.920 1.00 31.84 110 GLN A N 1
ATOM 814 C CA . GLN A 1 110 ? 24.733 3.772 -71.398 1.00 31.84 110 GLN A CA 1
ATOM 815 C C . GLN A 1 110 ? 25.741 3.285 -70.349 1.00 31.84 110 GLN A C 1
ATOM 817 O O . GLN A 1 110 ? 26.587 4.046 -69.881 1.00 31.84 110 GLN A O 1
ATOM 822 N N . LEU A 1 111 ? 25.643 1.997 -70.015 1.00 42.16 111 LEU A N 1
ATOM 823 C CA . LEU A 1 111 ? 26.710 1.226 -69.391 1.00 42.16 111 LEU A CA 1
ATOM 824 C C . LEU A 1 111 ? 27.879 1.173 -70.376 1.00 42.16 111 LEU A C 1
ATOM 826 O O . LEU A 1 111 ? 27.859 0.399 -71.330 1.00 42.16 111 LEU A O 1
ATOM 830 N N . SER A 1 112 ? 28.869 2.026 -70.150 1.00 34.94 112 SER A N 1
ATOM 831 C CA . SER A 1 112 ? 30.201 1.859 -70.715 1.00 34.94 112 SER A CA 1
ATOM 832 C C . SER A 1 112 ? 31.075 1.252 -69.632 1.00 34.94 112 SER A C 1
ATOM 834 O O . SER A 1 112 ? 31.342 1.883 -68.611 1.00 34.94 112 SER A O 1
ATOM 836 N N . GLU A 1 113 ? 31.484 0.008 -69.862 1.00 44.78 113 GLU A N 1
ATOM 837 C CA . GLU A 1 113 ? 32.559 -0.658 -69.143 1.00 44.78 113 GLU A CA 1
ATOM 838 C C . GLU A 1 113 ? 33.832 0.187 -69.255 1.00 44.78 113 GLU A C 1
ATOM 840 O O . GLU A 1 113 ? 34.494 0.237 -70.291 1.00 44.78 113 GLU A O 1
ATOM 845 N N . THR A 1 114 ? 34.191 0.855 -68.167 1.00 33.59 114 THR A N 1
ATOM 846 C CA . THR A 1 114 ? 35.568 1.246 -67.906 1.00 33.59 114 THR A CA 1
ATOM 847 C C . THR A 1 114 ? 35.963 0.626 -66.576 1.00 33.59 114 THR A C 1
ATOM 849 O O . THR A 1 114 ? 35.410 0.955 -65.530 1.00 33.59 114 THR A O 1
ATOM 852 N N . SER A 1 115 ? 36.948 -0.277 -66.611 1.00 45.62 115 SER A N 1
ATOM 853 C CA . SER A 1 115 ? 37.772 -0.649 -65.455 1.00 45.62 115 SER A CA 1
ATOM 854 C C . SER A 1 115 ? 38.595 0.564 -65.000 1.00 45.62 115 SER A C 1
ATOM 856 O O . SER A 1 115 ? 39.817 0.592 -65.110 1.00 45.62 115 SER A O 1
ATOM 858 N N . GLY A 1 116 ? 37.904 1.609 -64.558 1.00 45.88 116 GLY A N 1
ATOM 859 C CA . GLY A 1 116 ? 38.454 2.800 -63.939 1.00 45.88 116 GLY A CA 1
ATOM 860 C C . GLY A 1 116 ? 37.965 2.847 -62.502 1.00 45.88 116 GLY A C 1
ATOM 861 O O . GLY A 1 116 ? 36.777 2.651 -62.260 1.00 45.88 116 GLY A O 1
ATOM 862 N N . SER A 1 117 ? 38.892 3.066 -61.568 1.00 58.97 117 SER A N 1
ATOM 863 C CA . SER A 1 117 ? 38.634 3.261 -60.138 1.00 58.97 117 SER A CA 1
ATOM 864 C C . SER A 1 117 ? 37.331 4.034 -59.916 1.00 58.97 117 SER A C 1
ATOM 866 O O . SER A 1 117 ? 37.239 5.201 -60.296 1.00 58.97 117 SER A O 1
ATOM 868 N N . ILE A 1 118 ? 36.320 3.383 -59.335 1.00 65.62 118 ILE A N 1
ATOM 869 C CA . ILE A 1 118 ? 35.091 4.063 -58.921 1.00 65.62 118 ILE A CA 1
ATOM 870 C C . ILE A 1 118 ? 35.500 5.085 -57.860 1.00 65.62 118 ILE A C 1
ATOM 872 O O . ILE A 1 118 ? 36.009 4.701 -56.811 1.00 65.62 118 ILE A O 1
ATOM 876 N N . ASP A 1 119 ? 35.309 6.376 -58.141 1.00 67.94 119 ASP A N 1
ATOM 877 C CA . ASP A 1 119 ? 35.512 7.432 -57.149 1.00 67.94 119 ASP A CA 1
ATOM 878 C C . ASP A 1 119 ? 34.285 7.496 -56.240 1.00 67.94 119 ASP A C 1
ATOM 880 O O . ASP A 1 119 ? 33.292 8.183 -56.511 1.00 67.94 119 ASP A O 1
ATOM 884 N N . TRP A 1 120 ? 34.339 6.725 -55.159 1.00 68.44 120 TRP A N 1
ATOM 885 C CA . TRP A 1 120 ? 33.251 6.635 -54.192 1.00 68.44 120 TRP A CA 1
ATOM 886 C C . TRP A 1 120 ? 32.966 7.975 -53.505 1.00 68.44 120 TRP A C 1
ATOM 888 O O . TRP A 1 120 ? 31.824 8.224 -53.115 1.00 68.44 120 TRP A O 1
ATOM 898 N N . ASN A 1 121 ? 33.948 8.881 -53.439 1.00 65.94 121 ASN A N 1
ATOM 899 C CA . ASN A 1 121 ? 33.768 10.211 -52.853 1.00 65.94 121 ASN A CA 1
ATOM 900 C C . ASN A 1 121 ? 32.888 11.131 -53.716 1.00 65.94 121 ASN A C 1
ATOM 902 O O . ASN A 1 121 ? 32.299 12.068 -53.184 1.00 65.94 121 ASN A O 1
ATOM 906 N N . ALA A 1 122 ? 32.773 10.866 -55.023 1.00 63.88 122 ALA A N 1
ATOM 907 C CA . ALA A 1 122 ? 31.885 11.597 -55.930 1.00 63.88 122 ALA A CA 1
ATOM 908 C C . ALA A 1 122 ? 30.453 11.026 -55.968 1.00 63.88 122 ALA A C 1
ATOM 910 O O . ALA A 1 122 ? 29.529 11.691 -56.442 1.00 63.88 122 ALA A O 1
ATOM 911 N N . ARG A 1 123 ? 30.265 9.783 -55.502 1.00 65.75 123 ARG A N 1
ATOM 912 C CA . ARG A 1 123 ? 29.005 9.025 -55.606 1.00 65.75 123 ARG A CA 1
ATOM 913 C C . ARG A 1 123 ? 28.189 9.009 -54.312 1.00 65.75 123 ARG A C 1
ATOM 915 O O . ARG A 1 123 ? 26.973 8.835 -54.366 1.00 65.75 123 ARG A O 1
ATOM 922 N N . LEU A 1 124 ? 28.849 9.184 -53.169 1.00 67.88 124 LEU A N 1
ATOM 923 C CA . LEU A 1 124 ? 28.251 9.172 -51.835 1.00 67.88 124 LEU A CA 1
ATOM 924 C C . LEU A 1 124 ? 28.230 10.589 -51.230 1.00 67.88 124 LEU A C 1
ATOM 926 O O . LEU A 1 124 ? 28.989 11.451 -51.676 1.00 67.88 124 LEU A O 1
ATOM 930 N N . PRO A 1 125 ? 27.366 10.867 -50.228 1.00 64.12 125 PRO A N 1
ATOM 931 C CA . PRO A 1 125 ? 27.398 12.133 -49.496 1.00 64.12 125 PRO A CA 1
ATOM 932 C C . PRO A 1 125 ? 28.812 12.435 -48.998 1.00 64.12 125 PRO A C 1
ATOM 934 O O . PRO A 1 125 ? 29.546 11.500 -48.662 1.00 64.12 125 PRO A O 1
ATOM 937 N N . SER A 1 126 ? 29.170 13.722 -48.912 1.00 68.56 126 SER A N 1
ATOM 938 C CA . SER A 1 126 ? 30.490 14.163 -48.446 1.00 68.56 126 SER A CA 1
ATOM 939 C C . SER A 1 126 ? 30.891 13.389 -47.189 1.00 68.56 126 SER A C 1
ATOM 941 O O . SER A 1 126 ? 30.238 13.498 -46.148 1.00 68.56 126 SER A O 1
ATOM 943 N N . GLY A 1 127 ? 31.952 12.579 -47.291 1.00 70.56 127 GLY A N 1
ATOM 944 C CA . GLY A 1 127 ? 32.406 11.721 -46.192 1.00 70.56 127 GLY A CA 1
ATOM 945 C C . GLY A 1 127 ? 32.671 12.522 -44.917 1.00 70.56 127 GLY A C 1
ATOM 946 O O . GLY A 1 127 ? 32.352 12.065 -43.826 1.00 70.56 127 GLY A O 1
ATOM 947 N N . ASN A 1 128 ? 33.133 13.768 -45.057 1.00 76.62 128 ASN A N 1
ATOM 948 C CA . ASN A 1 128 ? 33.335 14.678 -43.934 1.00 76.62 128 ASN A CA 1
ATOM 949 C C . ASN A 1 128 ? 32.017 15.100 -43.269 1.00 76.62 128 ASN A C 1
ATOM 951 O O . ASN A 1 128 ? 31.935 15.101 -42.046 1.00 76.62 128 ASN A O 1
ATOM 955 N N . GLU A 1 129 ? 30.975 15.427 -44.038 1.00 80.31 129 GLU A N 1
ATOM 956 C CA . GLU A 1 129 ? 29.664 15.798 -43.480 1.00 80.31 129 GLU A CA 1
ATOM 957 C C . GLU A 1 129 ? 29.004 14.616 -42.758 1.00 80.31 129 GLU A C 1
ATOM 959 O O . GLU A 1 129 ? 28.409 14.783 -41.689 1.00 80.31 129 GLU A O 1
ATOM 964 N N . PHE A 1 130 ? 29.150 13.407 -43.309 1.00 82.00 130 PHE A N 1
ATOM 965 C CA . PHE A 1 130 ? 28.669 12.183 -42.674 1.00 82.00 130 PHE A CA 1
ATOM 966 C C . PHE A 1 130 ? 29.431 11.878 -41.376 1.00 82.00 130 PHE A C 1
ATOM 968 O O . PHE A 1 130 ? 28.808 11.651 -40.339 1.00 82.00 130 PHE A O 1
ATOM 975 N N . THR A 1 131 ? 30.763 11.958 -41.388 1.00 83.50 131 THR A N 1
ATOM 976 C CA . THR A 1 131 ? 31.602 11.745 -40.198 1.00 83.50 131 THR A CA 1
ATOM 977 C C . THR A 1 131 ? 31.330 12.779 -39.103 1.00 83.50 131 THR A C 1
ATOM 979 O O . THR A 1 131 ? 31.208 12.413 -37.933 1.00 83.50 131 THR A O 1
ATOM 982 N N . GLU A 1 132 ? 31.161 14.058 -39.444 1.00 86.00 132 GLU A N 1
ATOM 983 C CA . GLU A 1 132 ? 30.770 15.083 -38.466 1.00 86.00 132 GLU A CA 1
ATOM 984 C C . GLU A 1 132 ? 29.360 14.834 -37.906 1.00 86.00 132 GLU A C 1
ATOM 986 O O . GLU A 1 132 ? 29.134 14.995 -36.704 1.00 86.00 132 GLU A O 1
ATOM 991 N N . SER A 1 133 ? 28.430 14.336 -38.728 1.00 87.31 133 SER A N 1
ATOM 992 C CA . SER A 1 133 ? 27.099 13.917 -38.265 1.00 87.31 133 SER A CA 1
ATOM 993 C C . SER A 1 133 ? 27.171 12.743 -37.277 1.00 87.31 133 SER A C 1
ATOM 995 O O . SER A 1 133 ? 26.479 12.756 -36.257 1.00 87.31 133 SER A O 1
ATOM 997 N N . LEU A 1 134 ? 28.042 11.755 -37.519 1.00 89.56 134 LEU A N 1
ATOM 998 C CA . LEU A 1 134 ? 28.277 10.639 -36.594 1.00 89.56 134 LEU A CA 1
ATOM 999 C C . LEU A 1 134 ? 28.883 11.118 -35.267 1.00 89.56 134 LEU A C 1
ATOM 1001 O O . LEU A 1 134 ? 28.431 10.704 -34.198 1.00 89.56 134 LEU A O 1
ATOM 1005 N N . LYS A 1 135 ? 29.858 12.035 -35.304 1.00 90.06 135 LYS A N 1
ATOM 1006 C CA . LYS A 1 135 ? 30.441 12.637 -34.090 1.00 90.06 135 LYS A CA 1
ATOM 1007 C C . LYS A 1 135 ? 29.411 13.426 -33.287 1.00 90.06 135 LYS A C 1
ATOM 1009 O O . LYS A 1 135 ? 29.367 13.305 -32.059 1.00 90.06 135 LYS A O 1
ATOM 1014 N N . ALA A 1 136 ? 28.567 14.207 -33.959 1.00 91.81 136 ALA A N 1
ATOM 1015 C CA . ALA A 1 136 ? 27.476 14.931 -33.317 1.00 91.81 136 ALA A CA 1
ATOM 1016 C C . ALA A 1 136 ? 26.483 13.962 -32.653 1.00 91.81 136 ALA A C 1
ATOM 1018 O O . ALA A 1 136 ? 26.113 14.160 -31.493 1.00 91.81 136 ALA A O 1
ATOM 1019 N N . ALA A 1 137 ? 26.123 12.871 -33.337 1.00 92.88 137 ALA A N 1
ATOM 1020 C CA . ALA A 1 137 ? 25.269 11.826 -32.783 1.00 92.88 137 ALA A CA 1
ATOM 1021 C C . ALA A 1 137 ? 25.898 11.165 -31.542 1.00 92.88 137 ALA A C 1
ATOM 1023 O O . ALA A 1 137 ? 25.240 11.081 -30.508 1.00 92.88 137 ALA A O 1
ATOM 1024 N N . LEU A 1 138 ? 27.180 10.779 -31.583 1.00 93.00 138 LEU A N 1
ATOM 1025 C CA . LEU A 1 138 ? 27.888 10.218 -30.418 1.00 93.00 138 LEU A CA 1
ATOM 1026 C C . LEU A 1 138 ? 27.909 11.183 -29.228 1.00 93.00 138 LEU A C 1
ATOM 1028 O O . LEU A 1 138 ? 27.642 10.783 -28.093 1.00 93.00 138 LEU A O 1
ATOM 1032 N N . THR A 1 139 ? 28.184 12.461 -29.496 1.00 93.81 139 THR A N 1
ATOM 1033 C CA . THR A 1 139 ? 28.205 13.519 -28.476 1.00 93.81 139 THR A CA 1
ATOM 1034 C C . THR A 1 139 ? 26.822 13.725 -27.852 1.00 93.81 139 THR A C 1
ATOM 1036 O O . THR A 1 139 ? 26.72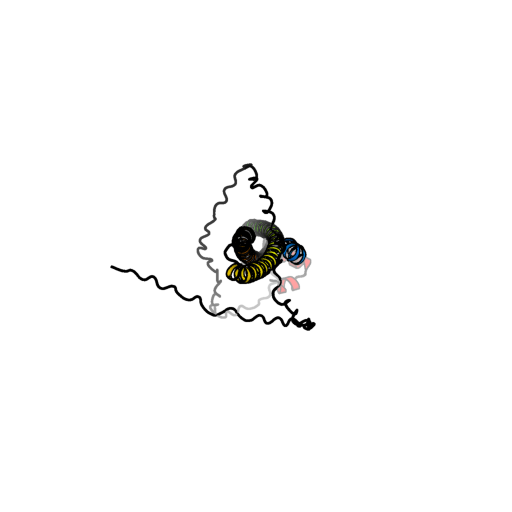2 14.031 -26.665 1.00 93.81 139 THR A O 1
ATOM 1039 N N . SER A 1 140 ? 25.751 13.510 -28.622 1.00 94.56 140 SER A N 1
ATOM 1040 C CA . SER A 1 140 ? 24.370 13.579 -28.139 1.00 94.56 140 SER A CA 1
ATOM 1041 C C . SER A 1 140 ? 23.920 12.325 -27.376 1.00 94.56 140 SER A C 1
ATOM 1043 O O . SER A 1 140 ? 23.156 12.447 -26.419 1.00 94.56 140 SER A O 1
ATOM 1045 N N . LEU A 1 141 ? 24.353 11.125 -27.778 1.00 94.50 141 LEU A N 1
ATOM 1046 C CA . LEU A 1 141 ? 23.899 9.863 -27.175 1.00 94.50 141 LEU A CA 1
ATOM 1047 C C . LEU A 1 141 ? 24.470 9.625 -25.778 1.00 94.50 141 LEU A C 1
ATOM 1049 O O . LEU A 1 141 ? 23.760 9.140 -24.899 1.00 94.50 141 LEU A O 1
ATOM 1053 N N . LYS A 1 142 ? 25.737 9.979 -25.551 1.00 93.81 142 LYS A N 1
ATOM 1054 C CA . LYS A 1 142 ? 26.396 9.770 -24.256 1.00 93.81 142 LYS A CA 1
ATOM 1055 C C . LYS A 1 142 ? 25.621 10.379 -23.070 1.00 93.81 142 LYS A C 1
ATOM 1057 O O . LYS A 1 142 ? 25.276 9.628 -22.157 1.00 93.81 142 LYS A O 1
ATOM 1062 N N . PRO A 1 143 ? 25.263 11.680 -23.073 1.00 95.69 143 PRO A N 1
ATOM 1063 C CA . PRO A 1 143 ? 24.478 12.253 -21.983 1.00 95.69 143 PRO A CA 1
ATOM 1064 C C . PRO A 1 143 ? 23.049 11.695 -21.915 1.00 95.69 143 PRO A C 1
ATOM 1066 O O . PRO A 1 143 ? 22.435 11.749 -20.854 1.00 95.69 143 PRO A O 1
ATOM 1069 N N . GLN A 1 144 ? 22.491 11.163 -23.011 1.00 96.31 144 GLN A N 1
ATOM 1070 C CA . GLN A 1 144 ? 21.183 10.500 -22.976 1.00 96.31 144 GLN A CA 1
ATOM 1071 C C . GLN A 1 144 ? 21.250 9.179 -22.198 1.00 96.31 144 GLN A C 1
ATOM 1073 O O . GLN A 1 144 ? 20.413 8.952 -21.329 1.00 96.31 144 GLN A O 1
ATOM 1078 N N . ILE A 1 145 ? 22.259 8.342 -22.458 1.00 96.56 145 ILE A N 1
ATOM 1079 C CA . ILE A 1 145 ? 22.456 7.071 -21.744 1.00 96.56 145 ILE A CA 1
ATOM 1080 C C . ILE A 1 145 ? 22.684 7.325 -20.251 1.00 96.56 145 ILE A C 1
ATOM 1082 O O . ILE A 1 145 ? 22.019 6.704 -19.423 1.00 96.56 145 ILE A O 1
ATOM 1086 N N . GLU A 1 146 ? 23.534 8.296 -19.902 1.00 97.06 146 GLU A N 1
ATOM 1087 C CA . GLU A 1 146 ? 23.780 8.679 -18.504 1.00 97.06 146 GLU A CA 1
ATOM 1088 C C . GLU A 1 146 ? 22.486 9.132 -17.798 1.00 97.06 146 GLU A C 1
ATOM 1090 O O . GLU A 1 146 ? 22.229 8.746 -16.658 1.00 97.06 146 GLU A O 1
ATOM 1095 N N . ARG A 1 147 ? 21.618 9.903 -18.473 1.00 97.81 147 ARG A N 1
ATOM 1096 C CA . ARG A 1 147 ? 20.307 10.301 -17.921 1.00 97.81 147 ARG A CA 1
ATOM 1097 C C . ARG A 1 147 ? 19.387 9.107 -17.678 1.00 97.81 147 ARG A C 1
ATOM 1099 O O . ARG A 1 147 ? 18.729 9.066 -16.642 1.00 97.81 147 ARG A O 1
ATOM 1106 N N . LEU A 1 148 ? 19.338 8.149 -18.603 1.00 98.06 148 LEU A N 1
ATOM 1107 C CA . LEU A 1 148 ? 18.518 6.942 -18.459 1.00 98.06 148 LEU A CA 1
ATOM 1108 C C . LEU A 1 148 ? 19.021 6.060 -17.309 1.00 98.06 148 LEU A C 1
ATOM 1110 O O . LEU A 1 148 ? 18.221 5.521 -16.551 1.00 98.06 148 LEU A O 1
ATOM 1114 N N . GLU A 1 149 ? 20.337 5.964 -17.117 1.00 98.12 149 GLU A N 1
ATOM 1115 C CA . GLU A 1 149 ? 20.931 5.264 -15.972 1.00 98.12 149 GLU A CA 1
ATOM 1116 C C . GLU A 1 149 ? 20.558 5.915 -14.640 1.00 98.12 149 GLU A C 1
ATOM 1118 O O . GLU A 1 149 ? 20.138 5.220 -13.714 1.00 98.12 149 GLU A O 1
ATOM 1123 N N . GLN A 1 150 ? 20.643 7.245 -14.550 1.00 98.38 150 GLN A N 1
ATOM 1124 C CA . GLN A 1 150 ? 20.210 7.971 -13.353 1.00 98.38 150 GLN A CA 1
ATOM 1125 C C . GLN A 1 150 ? 18.715 7.787 -13.079 1.00 98.38 150 GLN A C 1
ATOM 1127 O O . GLN A 1 150 ? 18.315 7.578 -11.933 1.00 98.38 150 GLN A O 1
ATOM 1132 N N . LEU A 1 151 ? 17.887 7.799 -14.126 1.00 98.38 151 LEU A N 1
ATOM 1133 C CA . LEU A 1 151 ? 16.457 7.548 -13.996 1.00 98.38 151 LEU A CA 1
ATOM 1134 C C . LEU A 1 151 ? 16.174 6.127 -13.482 1.00 98.38 151 LEU A C 1
ATOM 1136 O O . LEU A 1 151 ? 15.359 5.962 -12.579 1.00 98.38 151 LEU A O 1
ATOM 1140 N N . LEU A 1 152 ? 16.891 5.108 -13.970 1.00 98.50 152 LEU A N 1
ATOM 1141 C CA . LEU A 1 152 ? 16.776 3.737 -13.455 1.00 98.50 152 LEU A CA 1
ATOM 1142 C C . LEU A 1 152 ? 17.166 3.631 -11.981 1.00 98.50 152 LEU A C 1
ATOM 1144 O O . LEU A 1 152 ? 16.502 2.920 -11.228 1.00 98.50 152 LEU A O 1
ATOM 1148 N N . ILE A 1 153 ? 18.230 4.317 -11.557 1.00 98.31 153 ILE A N 1
ATOM 1149 C CA . ILE A 1 153 ? 18.632 4.359 -10.145 1.00 98.31 153 ILE A CA 1
ATOM 1150 C C . ILE A 1 153 ? 17.502 4.964 -9.306 1.00 98.31 153 ILE A C 1
ATOM 1152 O O . ILE A 1 153 ? 17.063 4.335 -8.345 1.00 98.31 153 ILE A O 1
ATOM 1156 N N . SER A 1 154 ? 16.967 6.116 -9.723 1.00 98.50 154 SER A N 1
ATOM 1157 C CA . SER A 1 154 ? 15.851 6.787 -9.046 1.00 98.50 154 SER A CA 1
ATOM 1158 C C . SER A 1 154 ? 14.610 5.894 -8.939 1.00 98.50 154 SER A C 1
ATOM 1160 O O . SER A 1 154 ? 14.031 5.779 -7.861 1.00 98.50 154 SER A O 1
ATOM 1162 N N . ILE A 1 155 ? 14.217 5.226 -10.029 1.00 98.44 155 ILE A N 1
ATOM 1163 C CA . ILE A 1 155 ? 13.062 4.314 -10.058 1.00 98.44 155 ILE A CA 1
ATOM 1164 C C . ILE A 1 155 ? 13.273 3.141 -9.095 1.00 98.44 155 ILE A C 1
ATOM 1166 O O . ILE A 1 155 ? 12.382 2.806 -8.314 1.00 98.44 155 ILE A O 1
ATOM 1170 N N . ASN A 1 156 ? 14.457 2.522 -9.108 1.00 98.25 156 ASN A N 1
ATOM 1171 C CA . ASN A 1 156 ? 14.767 1.401 -8.220 1.00 98.25 156 ASN A CA 1
ATOM 1172 C C . ASN A 1 156 ? 14.800 1.830 -6.742 1.00 98.25 156 ASN A C 1
ATOM 1174 O O . ASN A 1 156 ? 14.379 1.069 -5.865 1.00 98.25 156 ASN A O 1
ATOM 1178 N N . ASP A 1 157 ? 15.296 3.034 -6.456 1.00 98.31 157 ASP A N 1
ATOM 1179 C CA . ASP A 1 157 ? 15.325 3.603 -5.111 1.00 98.31 157 ASP A CA 1
ATOM 1180 C C . ASP A 1 157 ? 13.914 3.896 -4.591 1.00 98.31 157 ASP A C 1
ATOM 1182 O O . ASP A 1 157 ? 13.587 3.504 -3.465 1.00 98.31 157 ASP A O 1
ATOM 1186 N N . GLU A 1 158 ? 13.055 4.500 -5.417 1.00 98.38 158 GLU A N 1
ATOM 1187 C CA . GLU A 1 158 ? 11.646 4.732 -5.089 1.00 98.38 158 GLU A CA 1
ATOM 1188 C C . GLU A 1 158 ? 10.905 3.406 -4.877 1.00 98.38 158 GLU A C 1
ATOM 1190 O O . GLU A 1 158 ? 10.239 3.227 -3.855 1.00 98.38 158 GLU A O 1
ATOM 1195 N N . HIS A 1 159 ? 11.083 2.435 -5.779 1.00 98.56 159 HIS A N 1
ATOM 1196 C CA . HIS A 1 159 ? 10.472 1.111 -5.668 1.00 98.56 159 HIS A CA 1
ATOM 1197 C C . HIS A 1 159 ? 10.881 0.412 -4.363 1.00 98.56 159 HIS A C 1
ATOM 1199 O O . HIS A 1 159 ? 10.040 -0.132 -3.644 1.00 98.56 159 HIS A O 1
ATOM 1205 N N . ARG A 1 160 ? 12.170 0.464 -3.995 1.00 98.25 160 ARG A N 1
ATOM 1206 C CA . ARG A 1 160 ? 12.667 -0.078 -2.720 1.00 98.25 160 ARG A CA 1
ATOM 1207 C C . ARG A 1 160 ? 12.034 0.629 -1.519 1.00 98.25 160 ARG A C 1
ATOM 1209 O O . ARG A 1 160 ? 11.637 -0.045 -0.565 1.00 98.25 160 ARG A O 1
ATOM 1216 N N . GLY A 1 161 ? 11.932 1.957 -1.566 1.00 98.56 161 GLY A N 1
ATOM 1217 C CA . GLY A 1 161 ? 11.281 2.759 -0.531 1.00 98.56 161 GLY A CA 1
ATOM 1218 C C . GLY A 1 161 ? 9.811 2.378 -0.349 1.00 98.56 161 GLY A C 1
ATOM 1219 O O . GLY A 1 161 ? 9.386 2.043 0.756 1.00 98.56 161 GLY A O 1
ATOM 1220 N N . LEU A 1 162 ? 9.050 2.325 -1.441 1.00 98.50 162 LEU A N 1
ATOM 1221 C CA . LEU A 1 162 ? 7.635 1.955 -1.423 1.00 98.50 162 LEU A CA 1
ATOM 1222 C C . LEU A 1 162 ? 7.405 0.500 -1.011 1.00 98.50 162 LEU A C 1
ATOM 1224 O O . LEU A 1 162 ? 6.454 0.218 -0.287 1.00 98.50 162 LEU A O 1
ATOM 1228 N N . ALA A 1 163 ? 8.291 -0.426 -1.378 1.00 98.00 163 ALA A N 1
ATOM 1229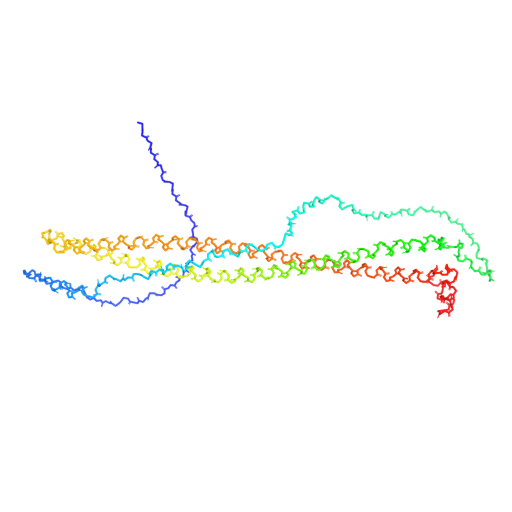 C CA . ALA A 1 163 ? 8.215 -1.807 -0.909 1.00 98.00 163 ALA A CA 1
ATOM 1230 C C . ALA A 1 163 ? 8.396 -1.912 0.618 1.00 98.00 163 ALA A C 1
ATOM 1232 O O . ALA A 1 163 ? 7.749 -2.744 1.263 1.00 98.00 163 ALA A O 1
ATOM 1233 N N . ALA A 1 164 ? 9.247 -1.066 1.212 1.00 98.31 164 ALA A N 1
ATOM 1234 C CA . ALA A 1 164 ? 9.398 -0.977 2.662 1.00 98.31 164 ALA A CA 1
ATOM 1235 C C . ALA A 1 164 ? 8.156 -0.364 3.330 1.00 98.31 164 ALA A C 1
ATOM 1237 O O . ALA A 1 164 ? 7.658 -0.933 4.303 1.00 98.31 164 ALA A O 1
ATOM 1238 N N . VAL A 1 165 ? 7.615 0.724 2.768 1.00 98.50 165 VAL A N 1
ATOM 1239 C CA . VAL A 1 165 ? 6.357 1.340 3.230 1.00 98.50 165 VAL A CA 1
ATOM 1240 C C . VAL A 1 165 ? 5.212 0.331 3.179 1.00 98.50 165 VAL A C 1
ATOM 1242 O O . VAL A 1 165 ? 4.531 0.135 4.180 1.00 98.50 165 VAL A O 1
ATOM 1245 N N . ARG A 1 166 ? 5.052 -0.395 2.067 1.00 98.38 166 ARG A N 1
ATOM 1246 C CA . ARG A 1 166 ? 4.037 -1.445 1.914 1.00 98.38 166 ARG A CA 1
ATOM 1247 C C . ARG A 1 166 ? 4.122 -2.487 3.023 1.00 98.38 166 ARG A C 1
ATOM 1249 O O . ARG A 1 166 ? 3.106 -2.838 3.612 1.00 98.38 166 ARG A O 1
ATOM 1256 N N . ARG A 1 167 ? 5.329 -2.975 3.324 1.00 98.31 167 ARG A N 1
ATOM 1257 C CA . ARG A 1 167 ? 5.541 -3.951 4.403 1.00 98.31 167 ARG A CA 1
ATOM 1258 C C . ARG A 1 167 ? 5.104 -3.385 5.755 1.00 98.31 167 ARG A C 1
ATOM 1260 O O . ARG A 1 167 ? 4.397 -4.067 6.484 1.00 98.31 167 ARG A O 1
ATOM 1267 N N . SER A 1 168 ? 5.484 -2.141 6.051 1.00 98.31 168 SER A N 1
ATOM 1268 C CA . SER A 1 168 ? 5.072 -1.450 7.279 1.00 98.31 168 SER A CA 1
ATOM 1269 C C . SER A 1 168 ? 3.554 -1.295 7.374 1.00 98.31 168 SER A C 1
ATOM 1271 O O . SER A 1 168 ? 2.990 -1.497 8.446 1.00 98.31 168 SER A O 1
ATOM 1273 N N . LEU A 1 169 ? 2.887 -0.957 6.268 1.00 98.44 169 LEU A N 1
ATOM 1274 C CA . LEU A 1 169 ? 1.433 -0.813 6.229 1.00 98.44 169 LEU A CA 1
ATOM 1275 C C . LEU A 1 169 ? 0.722 -2.145 6.481 1.00 98.44 169 LEU A C 1
ATOM 1277 O O . LEU A 1 169 ? -0.222 -2.173 7.262 1.00 98.44 169 LEU A O 1
ATOM 1281 N N . TYR A 1 170 ? 1.191 -3.251 5.893 1.00 98.31 170 TYR A N 1
ATOM 1282 C CA . TYR A 1 170 ? 0.632 -4.577 6.185 1.00 98.31 170 TYR A CA 1
ATOM 1283 C C . TYR A 1 170 ? 0.821 -4.973 7.652 1.00 98.31 170 TYR A C 1
ATOM 1285 O O . TYR A 1 170 ? -0.129 -5.431 8.274 1.00 98.31 170 TYR A O 1
ATOM 1293 N N . SER A 1 171 ? 1.993 -4.719 8.242 1.00 97.69 171 SER A N 1
ATOM 1294 C CA . SER A 1 171 ? 2.189 -4.957 9.679 1.00 97.69 171 SER A CA 1
ATOM 1295 C C . SER A 1 171 ? 1.249 -4.107 10.539 1.00 97.69 171 SER A C 1
ATOM 1297 O O . SER A 1 171 ? 0.661 -4.614 11.486 1.00 97.69 171 SER A O 1
ATOM 1299 N N . SER A 1 172 ? 1.058 -2.830 10.194 1.00 96.94 172 SER A N 1
ATOM 1300 C CA . SER A 1 172 ? 0.103 -1.964 10.895 1.00 96.94 172 SER A CA 1
ATOM 1301 C C . SER A 1 172 ? -1.339 -2.446 10.739 1.00 96.94 172 SER A C 1
ATOM 1303 O O . SER A 1 172 ? -2.108 -2.371 11.691 1.00 96.94 172 SER A O 1
ATOM 1305 N N . LYS A 1 173 ? -1.714 -2.935 9.552 1.00 97.81 173 LYS A N 1
ATOM 1306 C CA . LYS A 1 173 ? -3.040 -3.495 9.275 1.00 97.81 173 LYS A CA 1
ATOM 1307 C C . LYS A 1 173 ? -3.319 -4.710 10.158 1.00 97.81 173 LYS A C 1
ATOM 1309 O O . LYS A 1 173 ? -4.408 -4.803 10.715 1.00 97.81 173 LYS A O 1
ATOM 1314 N N . ASP A 1 174 ? -2.345 -5.604 10.304 1.00 97.06 174 ASP A N 1
ATOM 1315 C CA . ASP A 1 174 ? -2.485 -6.808 11.127 1.00 97.06 174 ASP A CA 1
ATOM 1316 C C . ASP A 1 174 ? -2.678 -6.463 12.610 1.00 97.06 174 ASP A C 1
ATOM 1318 O O . ASP A 1 174 ? -3.522 -7.059 13.277 1.00 97.06 174 ASP A O 1
ATOM 1322 N N . GLU A 1 175 ? -1.945 -5.476 13.132 1.00 95.50 175 GLU A N 1
ATOM 1323 C CA . GLU A 1 175 ? -2.133 -5.011 14.514 1.00 95.50 175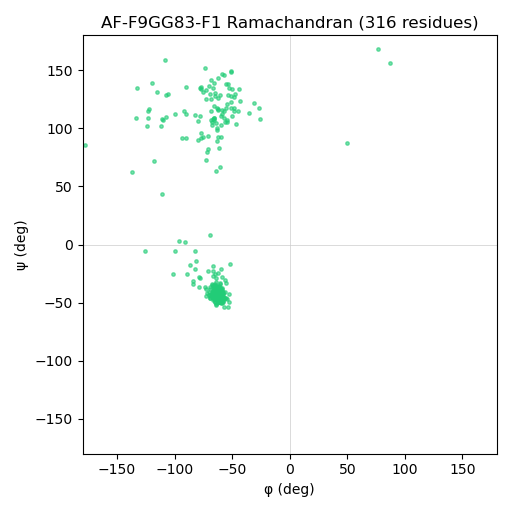 GLU A CA 1
ATOM 1324 C C . GLU A 1 175 ? -3.492 -4.322 14.709 1.00 95.50 175 GLU A C 1
ATOM 1326 O O . GLU A 1 175 ? -4.211 -4.637 15.655 1.00 95.50 175 GLU A O 1
ATOM 1331 N N . LEU A 1 176 ? -3.908 -3.462 13.772 1.00 96.06 176 LEU A N 1
ATOM 1332 C CA . LEU A 1 176 ? -5.229 -2.825 13.815 1.00 96.06 176 LEU A CA 1
ATOM 1333 C C . LEU A 1 176 ? -6.375 -3.844 13.744 1.00 96.06 176 LEU A C 1
ATOM 1335 O O . LEU A 1 176 ? -7.404 -3.648 14.389 1.00 96.06 176 LEU A O 1
ATOM 1339 N N . ALA A 1 177 ? -6.209 -4.932 12.987 1.00 96.50 177 ALA A N 1
ATOM 1340 C CA . ALA A 1 177 ? -7.194 -6.006 12.905 1.00 96.50 177 ALA A CA 1
ATOM 1341 C C . ALA A 1 177 ? -7.342 -6.752 14.242 1.00 96.50 177 ALA A C 1
ATOM 1343 O O . ALA A 1 177 ? -8.468 -7.000 14.671 1.00 96.50 177 ALA A O 1
ATOM 1344 N N . LYS A 1 178 ? -6.231 -7.034 14.937 1.00 94.88 178 LYS A N 1
ATOM 1345 C CA . LYS A 1 178 ? -6.257 -7.628 16.287 1.00 94.88 178 LYS A CA 1
ATOM 1346 C C . LYS A 1 178 ? -6.916 -6.699 17.304 1.00 94.88 178 LYS A C 1
ATOM 1348 O O . LYS A 1 178 ? -7.702 -7.150 18.133 1.00 94.88 178 LYS A O 1
ATOM 1353 N N . ASP A 1 179 ? -6.612 -5.403 17.247 1.00 91.31 179 ASP A N 1
ATOM 1354 C CA . ASP A 1 179 ? -7.231 -4.411 18.131 1.00 91.31 179 ASP A CA 1
ATOM 1355 C C . ASP A 1 179 ? -8.739 -4.293 17.882 1.00 91.31 179 ASP A C 1
ATOM 1357 O O . ASP A 1 179 ? -9.513 -4.162 18.833 1.00 91.31 179 ASP A O 1
ATOM 1361 N N . LEU A 1 180 ? -9.164 -4.373 16.617 1.00 96.12 180 LEU A N 1
ATOM 1362 C CA . LEU A 1 180 ? -10.572 -4.395 16.236 1.00 96.12 180 LEU A CA 1
ATOM 1363 C C . LEU A 1 180 ? -11.278 -5.634 16.804 1.00 96.12 180 LEU A C 1
ATOM 1365 O O . LEU A 1 180 ? -12.310 -5.485 17.451 1.00 96.12 180 LEU A O 1
ATOM 1369 N N . GLU A 1 181 ? -10.710 -6.826 16.608 1.00 96.25 181 GLU A N 1
ATOM 1370 C CA . GLU A 1 181 ? -11.239 -8.097 17.126 1.00 96.25 181 GLU A CA 1
ATOM 1371 C C . GLU A 1 181 ? -11.370 -8.056 18.654 1.00 96.25 181 GLU A C 1
ATOM 1373 O O . GLU A 1 181 ? -12.446 -8.283 19.204 1.00 96.25 181 GLU A O 1
ATOM 1378 N N . LYS A 1 182 ? -10.315 -7.629 19.353 1.00 93.88 182 LYS A N 1
ATOM 1379 C CA . LYS A 1 182 ? -10.329 -7.493 20.813 1.00 93.88 182 LYS A CA 1
ATOM 1380 C C . LYS A 1 182 ? -11.376 -6.485 21.296 1.00 93.88 182 LYS A C 1
ATOM 1382 O O . LYS A 1 182 ? -12.013 -6.697 22.326 1.00 93.88 182 LYS A O 1
ATOM 1387 N N . ALA A 1 183 ? -11.554 -5.373 20.582 1.00 94.62 183 ALA A N 1
ATOM 1388 C CA . ALA A 1 183 ? -12.591 -4.399 20.904 1.00 94.62 183 ALA A CA 1
ATOM 1389 C C . ALA A 1 183 ? -14.003 -4.961 20.666 1.00 94.62 183 ALA A C 1
ATOM 1391 O O . ALA A 1 183 ? -14.902 -4.644 21.440 1.00 94.62 183 ALA A O 1
ATOM 1392 N N . GLN A 1 184 ? -14.200 -5.801 19.644 1.00 97.19 184 GLN A N 1
ATOM 1393 C CA . GLN A 1 184 ? -15.468 -6.496 19.398 1.00 97.19 184 GLN A CA 1
ATOM 1394 C C . GLN A 1 184 ? -15.782 -7.499 20.509 1.00 97.19 184 GLN A C 1
ATOM 1396 O O . GLN A 1 184 ? -16.884 -7.463 21.048 1.00 97.19 184 GLN A O 1
ATOM 1401 N N . GLU A 1 185 ? -14.815 -8.325 20.911 1.00 96.44 185 GLU A N 1
ATOM 1402 C CA . GLU A 1 185 ? -14.977 -9.255 22.037 1.00 96.44 185 GLU A CA 1
ATOM 1403 C C . GLU A 1 185 ? -15.335 -8.514 23.332 1.00 96.44 185 GLU A C 1
ATOM 1405 O O . GLU A 1 185 ? -16.313 -8.847 23.997 1.00 96.44 185 GLU A O 1
ATOM 1410 N N . CYS A 1 186 ? -14.597 -7.448 23.664 1.00 96.06 186 CYS A N 1
ATOM 1411 C CA . CYS A 1 186 ? -14.902 -6.615 24.827 1.00 96.06 186 CYS A CA 1
ATOM 1412 C C . CYS A 1 186 ? -16.294 -5.974 24.746 1.00 96.06 186 CYS A C 1
ATOM 1414 O O . CYS A 1 186 ? -16.921 -5.750 25.780 1.00 96.06 186 CYS A O 1
ATOM 1416 N N . LEU A 1 187 ? -16.767 -5.630 23.544 1.00 97.19 187 LEU A N 1
ATOM 1417 C CA . LEU A 1 187 ? -18.091 -5.042 23.368 1.00 97.19 187 LEU A CA 1
ATOM 1418 C C . LEU A 1 187 ? -19.179 -6.067 23.692 1.00 97.19 187 LEU A C 1
ATOM 1420 O O . LEU A 1 187 ? -20.085 -5.740 24.453 1.00 97.19 187 LEU A O 1
ATOM 1424 N N . ILE A 1 188 ? -19.033 -7.295 23.186 1.00 96.50 188 ILE A N 1
ATOM 1425 C CA . ILE A 1 188 ? -19.934 -8.419 23.470 1.00 96.50 188 ILE A CA 1
ATOM 1426 C C . ILE A 1 188 ? -19.966 -8.700 24.978 1.00 96.50 188 ILE A C 1
ATOM 1428 O O . ILE A 1 188 ? -21.040 -8.697 25.574 1.00 96.50 188 ILE A O 1
ATOM 1432 N N . ASP A 1 189 ? -18.800 -8.827 25.624 1.00 96.19 189 ASP A N 1
ATOM 1433 C CA . ASP A 1 189 ? -18.698 -9.070 27.073 1.00 96.19 189 ASP A CA 1
ATOM 1434 C C . ASP A 1 189 ? -19.434 -7.994 27.900 1.00 96.19 189 ASP A C 1
ATOM 1436 O O . ASP A 1 189 ? -20.081 -8.284 28.914 1.00 96.19 189 ASP A O 1
ATOM 1440 N N . VAL A 1 190 ? -19.314 -6.723 27.496 1.00 96.69 190 VAL A N 1
ATOM 1441 C CA . VAL A 1 190 ? -19.974 -5.593 28.168 1.00 96.69 190 VAL A CA 1
ATOM 1442 C C . VAL A 1 190 ? -21.478 -5.606 27.918 1.00 96.69 190 VAL A C 1
ATOM 1444 O O . VAL A 1 190 ? -22.235 -5.344 28.853 1.00 96.69 190 VAL A O 1
ATOM 1447 N N . GLU A 1 191 ? -21.922 -5.903 26.698 1.00 96.31 191 GLU A N 1
ATOM 1448 C CA . GLU A 1 191 ? -23.343 -6.023 26.357 1.00 96.31 191 GLU A CA 1
ATOM 1449 C C . GLU A 1 191 ? -24.007 -7.153 27.162 1.00 96.31 191 GLU A C 1
ATOM 1451 O O . GLU A 1 191 ? -25.039 -6.923 27.796 1.00 96.31 191 GLU A O 1
ATOM 1456 N N . GLU A 1 192 ? -23.373 -8.327 27.249 1.00 96.38 192 GLU A N 1
ATOM 1457 C CA . GLU A 1 192 ? -23.854 -9.462 28.050 1.00 96.38 192 GLU A CA 1
ATOM 1458 C C . GLU A 1 192 ? -23.893 -9.146 29.553 1.00 96.38 192 GLU A C 1
ATOM 1460 O O . GLU A 1 192 ? -24.893 -9.410 30.234 1.00 96.38 192 GLU A O 1
ATOM 1465 N N . SER A 1 193 ? -22.827 -8.534 30.082 1.00 94.62 193 SER A N 1
ATOM 1466 C CA . SER A 1 193 ? -22.760 -8.137 31.496 1.00 94.62 193 SER A CA 1
ATOM 1467 C C . SER A 1 193 ? -23.816 -7.082 31.836 1.00 94.62 193 SER A C 1
ATOM 1469 O O . SER A 1 193 ? -24.428 -7.141 32.901 1.00 94.62 193 SER A O 1
ATOM 1471 N N . THR A 1 194 ? -24.065 -6.138 30.923 1.00 95.75 194 THR A N 1
ATOM 1472 C CA . THR A 1 194 ? -25.095 -5.103 31.086 1.00 95.75 194 THR A CA 1
ATOM 1473 C C . THR A 1 194 ? -26.488 -5.717 31.088 1.00 95.75 194 THR A C 1
ATOM 1475 O O . THR A 1 194 ? -27.253 -5.448 32.011 1.00 95.75 194 THR A O 1
ATOM 1478 N N . ALA A 1 195 ? -26.800 -6.593 30.129 1.00 95.69 195 ALA A N 1
ATOM 1479 C CA . ALA A 1 195 ? -28.096 -7.266 30.058 1.00 95.69 195 ALA A CA 1
ATOM 1480 C C . ALA A 1 195 ? -28.385 -8.100 31.320 1.00 95.69 195 ALA A C 1
ATOM 1482 O O . ALA A 1 195 ? -29.478 -8.020 31.883 1.00 95.69 195 ALA A O 1
ATOM 1483 N N . THR A 1 196 ? -27.380 -8.837 31.803 1.00 95.31 196 THR A N 1
ATOM 1484 C CA . THR A 1 196 ? -27.479 -9.639 33.034 1.00 95.31 196 THR A CA 1
ATOM 1485 C C . THR A 1 196 ? -27.727 -8.755 34.259 1.00 95.31 196 THR A C 1
ATOM 1487 O O . THR A 1 196 ? -28.591 -9.040 35.089 1.00 95.31 196 THR A O 1
ATOM 1490 N N . GLU A 1 197 ? -26.989 -7.652 34.385 1.00 96.25 197 GLU A N 1
ATOM 1491 C CA . GLU A 1 197 ? -27.138 -6.725 35.506 1.00 96.25 197 GLU A CA 1
ATOM 1492 C C . GLU A 1 197 ? -28.510 -6.035 35.498 1.00 96.25 197 GLU A C 1
ATOM 1494 O O . GLU A 1 197 ? -29.146 -5.893 36.545 1.00 96.25 197 GLU A O 1
ATOM 1499 N N . GLU A 1 198 ? -29.003 -5.646 34.321 1.00 96.50 198 GLU A N 1
ATOM 1500 C CA . GLU A 1 198 ? -30.335 -5.065 34.149 1.00 96.50 198 GLU A CA 1
ATOM 1501 C C . GLU A 1 198 ? -31.459 -6.048 34.505 1.00 96.50 198 GLU A C 1
ATOM 1503 O O . GLU A 1 198 ? -32.469 -5.640 35.084 1.00 96.50 198 GLU A O 1
ATOM 1508 N N . GLU A 1 199 ? -31.307 -7.337 34.188 1.00 96.75 199 GLU A N 1
ATOM 1509 C CA . GLU A 1 199 ? -32.234 -8.389 34.618 1.00 96.75 199 GLU A CA 1
ATOM 1510 C C . GLU A 1 199 ? -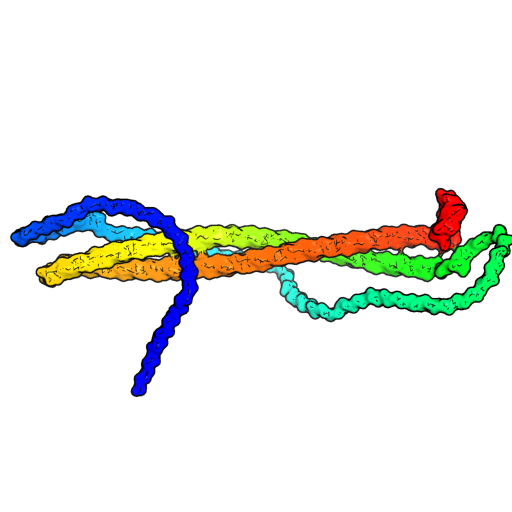32.265 -8.504 36.148 1.00 96.75 199 GLU A C 1
ATOM 1512 O O . GLU A 1 199 ? -33.336 -8.414 36.752 1.00 96.75 199 GLU A O 1
ATOM 1517 N N . ILE A 1 200 ? -31.094 -8.572 36.792 1.00 94.69 200 ILE A N 1
ATOM 1518 C CA . ILE A 1 200 ? -30.985 -8.618 38.258 1.00 94.69 200 ILE A CA 1
ATOM 1519 C C . ILE A 1 200 ? -31.634 -7.382 38.894 1.00 94.69 200 ILE A C 1
ATOM 1521 O O . ILE A 1 200 ? -32.394 -7.503 39.857 1.00 94.69 200 ILE A O 1
ATOM 1525 N N . VAL A 1 201 ? -31.355 -6.182 38.374 1.00 97.44 201 VAL A N 1
ATOM 1526 C CA . VAL A 1 201 ? -31.954 -4.932 38.868 1.00 97.44 201 VAL A CA 1
ATOM 1527 C C . VAL A 1 201 ? -33.479 -4.983 38.754 1.00 97.44 201 VAL A C 1
ATOM 1529 O O . VAL A 1 201 ? -34.167 -4.630 39.713 1.00 97.44 201 VAL A O 1
ATOM 1532 N N . ARG A 1 202 ? -34.019 -5.467 37.632 1.00 97.44 202 ARG A N 1
ATOM 1533 C CA . ARG A 1 202 ? -35.465 -5.586 37.387 1.00 97.44 202 ARG A CA 1
ATOM 1534 C C . ARG A 1 202 ? -36.143 -6.558 38.354 1.00 97.44 202 ARG A C 1
ATOM 1536 O O . ARG A 1 202 ? -37.199 -6.236 38.907 1.00 97.44 202 ARG A O 1
ATOM 1543 N N . ASP A 1 203 ? -35.527 -7.709 38.603 1.00 95.81 203 ASP A N 1
ATOM 1544 C CA . ASP A 1 203 ? -36.024 -8.704 39.556 1.00 95.81 203 ASP A CA 1
ATOM 1545 C C . ASP A 1 203 ? -36.018 -8.160 40.989 1.00 95.81 203 ASP A C 1
ATOM 1547 O O . ASP A 1 203 ? -37.018 -8.260 41.713 1.00 95.81 203 ASP A O 1
ATOM 1551 N N . LEU A 1 204 ? -34.923 -7.506 41.390 1.00 95.19 204 LEU A N 1
ATOM 1552 C CA . LEU A 1 204 ? -34.793 -6.873 42.703 1.00 95.19 204 LEU A CA 1
ATOM 1553 C C . LEU A 1 204 ? -35.788 -5.723 42.891 1.00 95.19 204 LEU A C 1
ATOM 1555 O O . LEU A 1 204 ? -36.366 -5.589 43.970 1.00 95.19 204 LEU A O 1
ATOM 1559 N N . GLU A 1 205 ? -36.049 -4.923 41.857 1.00 95.75 205 GLU A N 1
ATOM 1560 C CA . GLU A 1 205 ? -37.115 -3.917 41.871 1.00 95.75 205 GLU A CA 1
ATOM 1561 C C . GLU A 1 205 ? -38.495 -4.551 42.081 1.00 95.75 205 GLU A C 1
ATOM 1563 O O . GLU A 1 205 ? -39.318 -4.014 42.829 1.00 95.75 205 GLU A O 1
ATOM 1568 N N . GLY A 1 206 ? -38.752 -5.707 41.462 1.00 95.44 206 GLY A N 1
ATOM 1569 C CA . GLY A 1 206 ? -39.966 -6.494 41.669 1.00 95.44 206 GLY A CA 1
ATOM 1570 C C . GLY A 1 206 ? -40.145 -6.950 43.121 1.00 95.44 206 GLY A C 1
ATOM 1571 O O . GLY A 1 206 ? -41.252 -6.871 43.662 1.00 95.44 206 GLY A O 1
ATOM 1572 N N . VAL A 1 207 ? -39.060 -7.374 43.777 1.00 94.56 207 VAL A N 1
ATOM 1573 C CA . VAL A 1 207 ? -39.054 -7.731 45.207 1.00 94.56 207 VAL A CA 1
ATOM 1574 C C . VAL A 1 207 ? -39.240 -6.493 46.086 1.00 94.56 207 VAL A C 1
ATOM 1576 O O . VAL A 1 207 ? -40.079 -6.500 46.988 1.00 94.56 207 VAL A O 1
ATOM 1579 N N . TYR A 1 208 ? -38.521 -5.404 45.801 1.00 93.50 208 TYR A N 1
ATOM 1580 C CA . TYR A 1 208 ? -38.578 -4.169 46.584 1.00 93.50 208 TYR A CA 1
ATOM 1581 C C . TYR A 1 208 ? -39.982 -3.551 46.606 1.00 93.50 208 TYR A C 1
ATOM 1583 O O . TYR A 1 208 ? -40.437 -3.092 47.653 1.00 93.50 208 TYR A O 1
ATOM 1591 N N . LYS A 1 209 ? -40.727 -3.625 45.493 1.00 95.56 209 LYS A N 1
ATOM 1592 C CA . LYS A 1 209 ? -42.137 -3.192 45.425 1.00 95.56 209 LYS A CA 1
ATOM 1593 C C . LYS A 1 209 ? -43.037 -3.889 46.453 1.00 95.56 209 LYS A C 1
ATOM 1595 O O . LYS A 1 209 ? -44.006 -3.286 46.906 1.00 95.56 209 LYS A O 1
ATOM 1600 N N . LYS A 1 210 ? -42.727 -5.133 46.837 1.00 95.50 210 LYS A N 1
ATOM 1601 C CA . LYS A 1 210 ? -43.468 -5.888 47.866 1.00 95.50 210 LYS A CA 1
ATOM 1602 C C . LYS A 1 210 ? -43.031 -5.527 49.291 1.00 95.50 210 LYS A C 1
ATOM 1604 O O . LYS A 1 210 ? -43.799 -5.731 50.227 1.00 95.50 210 LYS A O 1
ATOM 1609 N N . HIS A 1 211 ? -41.828 -4.970 49.456 1.00 91.69 211 HIS A N 1
ATOM 1610 C CA . HIS A 1 211 ? -41.211 -4.662 50.751 1.00 91.69 211 HIS A CA 1
ATOM 1611 C C . HIS A 1 211 ? -40.534 -3.272 50.762 1.00 91.69 211 HIS A C 1
ATOM 1613 O O . HIS A 1 211 ? -39.326 -3.168 50.981 1.00 91.69 211 HIS A O 1
ATOM 1619 N N . PRO A 1 212 ? -41.285 -2.167 50.574 1.00 89.81 212 PRO A N 1
ATOM 1620 C CA . PRO A 1 212 ? -40.701 -0.837 50.358 1.00 89.81 212 PRO A CA 1
ATOM 1621 C C . PRO A 1 212 ? -39.937 -0.266 51.570 1.00 89.81 212 PRO A C 1
ATOM 1623 O O . PRO A 1 212 ? -39.129 0.651 51.412 1.00 89.81 212 PRO A O 1
ATOM 1626 N N . GLY A 1 213 ? -40.168 -0.794 52.776 1.00 92.56 213 GLY A N 1
ATOM 1627 C CA . GLY A 1 213 ? -39.466 -0.392 54.001 1.00 92.56 213 GLY A CA 1
ATOM 1628 C C . GLY A 1 213 ? -38.094 -1.047 54.208 1.00 92.56 213 GLY A C 1
ATOM 1629 O O . GLY A 1 213 ? -37.403 -0.698 55.164 1.00 92.56 213 GLY A O 1
ATOM 1630 N N . ASP A 1 214 ? -37.687 -1.990 53.350 1.00 94.31 214 ASP A N 1
ATOM 1631 C CA . ASP A 1 214 ? -36.393 -2.661 53.481 1.00 94.31 214 ASP A CA 1
ATOM 1632 C C . ASP A 1 214 ? -35.246 -1.761 52.988 1.00 94.31 214 ASP A C 1
ATOM 1634 O O . ASP A 1 214 ? -34.918 -1.689 51.800 1.00 94.31 214 ASP A O 1
ATOM 1638 N N . ASN A 1 215 ? -34.615 -1.064 53.934 1.00 94.44 215 ASN A N 1
ATOM 1639 C CA . ASN A 1 215 ? -33.491 -0.170 53.663 1.00 94.44 215 ASN A CA 1
ATOM 1640 C C . ASN A 1 215 ? -32.228 -0.906 53.186 1.00 94.44 215 ASN A C 1
ATOM 1642 O O . ASN A 1 215 ? -31.425 -0.309 52.468 1.00 94.44 215 ASN A O 1
ATOM 1646 N N . LYS A 1 216 ? -32.032 -2.181 53.558 1.00 94.25 216 LYS A N 1
ATOM 1647 C CA . LYS A 1 216 ? -30.876 -2.962 53.089 1.00 94.25 216 LYS A CA 1
ATOM 1648 C C . LYS A 1 216 ? -31.052 -3.329 51.621 1.00 94.25 216 LYS A C 1
ATOM 1650 O O . LYS A 1 216 ? -30.118 -3.157 50.842 1.00 94.25 216 LYS A O 1
ATOM 1655 N N . LEU A 1 217 ? -32.253 -3.774 51.244 1.00 92.56 217 LEU A N 1
ATOM 1656 C CA . LEU A 1 217 ? -32.590 -4.064 49.851 1.00 92.56 217 LEU A CA 1
ATOM 1657 C C . LEU A 1 217 ? -32.493 -2.808 48.980 1.00 92.56 217 LEU A C 1
ATOM 1659 O O . LEU A 1 217 ? -31.931 -2.875 47.890 1.00 92.56 217 LEU A O 1
ATOM 1663 N N . ARG A 1 218 ? -32.962 -1.655 49.478 1.00 95.12 218 ARG A N 1
ATOM 1664 C CA . ARG A 1 218 ? -32.804 -0.369 48.783 1.00 95.12 218 ARG A CA 1
ATOM 1665 C C . ARG A 1 218 ? -31.332 -0.050 48.503 1.00 95.12 218 ARG A C 1
ATOM 1667 O O . ARG A 1 218 ? -30.977 0.171 47.353 1.00 95.12 218 ARG A O 1
ATOM 1674 N N . ALA A 1 219 ? -30.476 -0.080 49.527 1.00 94.31 219 ALA A N 1
ATOM 1675 C CA . ALA A 1 219 ? -29.052 0.223 49.365 1.00 94.31 219 ALA A CA 1
ATOM 1676 C C . ALA A 1 219 ? -28.340 -0.762 48.416 1.00 94.31 219 ALA A C 1
ATOM 1678 O O . ALA A 1 219 ? -27.479 -0.359 47.635 1.00 94.31 219 ALA A O 1
ATOM 1679 N N . PHE A 1 220 ? -28.710 -2.047 48.457 1.00 93.50 220 PHE A N 1
ATOM 1680 C CA . PHE A 1 220 ? -28.186 -3.055 47.534 1.00 93.50 220 PHE A CA 1
ATOM 1681 C C . PHE A 1 220 ? -28.603 -2.779 46.083 1.00 93.50 220 PHE A C 1
ATOM 1683 O O . PHE A 1 220 ? -27.763 -2.813 45.185 1.00 93.50 220 PHE A O 1
ATOM 1690 N N . LEU A 1 221 ? -29.880 -2.450 45.861 1.00 96.38 221 LEU A N 1
ATOM 1691 C CA . LEU A 1 221 ? -30.407 -2.081 44.549 1.00 96.38 221 LEU A CA 1
ATOM 1692 C C . LEU A 1 221 ? -29.719 -0.827 43.992 1.00 96.38 221 LEU A C 1
ATOM 1694 O O . LEU A 1 221 ? -29.335 -0.816 42.824 1.00 96.38 221 LEU A O 1
ATOM 1698 N N . ASP A 1 222 ? -29.524 0.202 44.818 1.00 96.06 222 ASP A N 1
ATOM 1699 C CA . ASP A 1 222 ? -28.807 1.422 44.427 1.00 96.06 222 ASP A CA 1
ATOM 1700 C C . ASP A 1 222 ? -27.361 1.109 44.001 1.00 96.06 222 ASP A C 1
ATOM 1702 O O . ASP A 1 222 ? -26.866 1.660 43.015 1.00 96.06 222 ASP A O 1
ATOM 1706 N N . GLY A 1 223 ? -26.702 0.172 44.693 1.00 95.88 223 GLY A N 1
ATOM 1707 C CA . GLY A 1 223 ? -25.384 -0.342 44.315 1.00 95.88 223 GLY A CA 1
ATOM 1708 C C . GLY A 1 223 ? -25.375 -1.006 42.936 1.00 95.88 223 GLY A C 1
ATOM 1709 O O . GLY A 1 223 ? -24.543 -0.661 42.102 1.00 95.88 223 GLY A O 1
ATOM 1710 N N . ARG A 1 224 ? -26.334 -1.896 42.659 1.00 95.62 224 ARG A N 1
ATOM 1711 C CA . ARG A 1 224 ? -26.444 -2.596 41.363 1.00 95.62 224 ARG A CA 1
ATOM 1712 C C . ARG A 1 224 ? -26.790 -1.640 40.215 1.00 95.62 224 ARG A C 1
ATOM 1714 O O . ARG A 1 224 ? -26.171 -1.670 39.156 1.00 95.62 224 ARG A O 1
ATOM 1721 N N . LYS A 1 225 ? -27.686 -0.675 40.452 1.00 96.75 225 LYS A N 1
ATOM 1722 C CA . LYS A 1 225 ? -27.978 0.412 39.495 1.00 96.75 225 LYS A CA 1
ATOM 1723 C C . LYS A 1 225 ? -26.741 1.240 39.159 1.00 96.75 225 LYS A C 1
ATOM 1725 O O . LYS A 1 225 ? -26.555 1.634 38.009 1.00 96.75 225 LYS A O 1
ATOM 1730 N N . LYS A 1 226 ? -25.879 1.497 40.145 1.00 97.31 226 LYS A N 1
ATOM 1731 C CA . LYS A 1 226 ? -24.594 2.160 39.907 1.00 97.31 226 LYS A CA 1
ATOM 1732 C C . LYS A 1 226 ? -23.680 1.310 39.016 1.00 97.31 226 LYS A C 1
ATOM 1734 O O . LYS A 1 226 ? -23.057 1.873 38.120 1.00 97.31 226 LYS A O 1
ATOM 1739 N N . THR A 1 227 ? -23.643 -0.008 39.205 1.00 94.75 227 THR A N 1
ATOM 1740 C CA . THR A 1 227 ? -22.890 -0.934 38.342 1.00 94.75 227 THR A CA 1
ATOM 1741 C C . THR A 1 227 ? -23.376 -0.904 36.890 1.00 94.75 227 THR A C 1
ATOM 1743 O O . THR A 1 227 ? -22.544 -0.781 35.996 1.00 94.75 227 THR A O 1
ATOM 1746 N N . VAL A 1 228 ? -24.692 -0.883 36.633 1.00 96.06 228 VAL A N 1
ATOM 1747 C CA . VAL A 1 228 ? -25.235 -0.698 35.265 1.00 96.06 228 VAL A CA 1
ATOM 1748 C C . VAL A 1 228 ? -24.695 0.586 34.622 1.00 96.06 228 VAL A C 1
ATOM 1750 O O . VAL A 1 228 ? -24.221 0.578 33.487 1.00 96.06 228 VAL A O 1
ATOM 1753 N N . ILE A 1 229 ? -24.700 1.701 35.363 1.00 95.81 229 ILE A N 1
ATOM 1754 C CA . ILE A 1 229 ? -24.162 2.983 34.877 1.00 95.81 229 ILE A CA 1
ATOM 1755 C C . ILE A 1 229 ? -22.657 2.878 34.576 1.00 95.81 229 ILE A C 1
ATOM 1757 O O . ILE A 1 229 ? -22.170 3.507 33.636 1.00 95.81 229 ILE A O 1
ATOM 1761 N N . GLU A 1 230 ? -21.900 2.118 35.369 1.00 95.94 230 GLU A N 1
ATOM 1762 C CA . GLU A 1 230 ? -20.477 1.869 35.126 1.00 95.94 230 GLU A CA 1
ATOM 1763 C C . GLU A 1 230 ? -20.253 1.039 33.856 1.00 95.94 230 GLU A C 1
ATOM 1765 O O . GLU A 1 230 ? -19.436 1.442 33.026 1.00 95.94 230 GLU A O 1
ATOM 1770 N N . TYR A 1 231 ? -21.018 -0.032 33.630 1.00 97.06 231 TYR A N 1
ATOM 1771 C CA . TYR A 1 231 ? -20.947 -0.802 32.382 1.00 97.06 231 TYR A CA 1
ATOM 1772 C C . TYR A 1 231 ? -21.308 0.041 31.160 1.00 97.06 231 TYR A C 1
ATOM 1774 O O . TYR A 1 231 ? -20.589 -0.001 30.164 1.00 97.06 231 TYR A O 1
ATOM 1782 N N . GLN A 1 232 ? -22.315 0.914 31.259 1.00 95.75 232 GLN A N 1
ATOM 1783 C CA . GLN A 1 232 ? -22.664 1.832 30.174 1.00 95.75 232 GLN A CA 1
ATOM 1784 C C . GLN A 1 232 ? -21.510 2.790 29.820 1.00 95.75 232 GLN A C 1
ATOM 1786 O O . GLN A 1 232 ? -21.317 3.140 28.653 1.00 95.75 232 GLN A O 1
ATOM 1791 N N . LYS A 1 233 ? -20.702 3.211 30.803 1.00 96.50 233 LYS A N 1
ATOM 1792 C CA . LYS A 1 233 ? -19.489 4.004 30.534 1.00 96.50 233 LYS A CA 1
ATOM 1793 C C . LYS A 1 233 ? -18.439 3.180 29.795 1.00 96.50 233 LYS A C 1
ATOM 1795 O O . LYS A 1 233 ? -17.849 3.685 28.842 1.00 96.50 233 LYS A O 1
ATOM 1800 N N . VAL A 1 234 ? -18.216 1.932 30.212 1.00 96.75 234 VAL A N 1
ATOM 1801 C CA . VAL A 1 234 ? -17.284 1.017 29.532 1.00 96.75 234 VAL A CA 1
ATOM 1802 C C . VAL A 1 234 ? -17.739 0.768 28.093 1.00 96.75 234 VAL A C 1
ATOM 1804 O O . VAL A 1 234 ? -16.927 0.890 27.180 1.00 96.75 234 VAL A O 1
ATOM 1807 N N . TYR A 1 235 ? -19.036 0.545 27.871 1.00 97.12 235 TYR A N 1
ATOM 1808 C CA . TYR A 1 235 ? -19.635 0.379 26.546 1.00 97.12 235 TYR A CA 1
ATOM 1809 C C . TYR A 1 235 ? -19.281 1.534 25.603 1.00 97.12 235 TYR A C 1
ATOM 1811 O O . TYR A 1 235 ? -18.792 1.319 24.495 1.00 97.12 235 TYR A O 1
ATOM 1819 N N . ILE A 1 236 ? -19.466 2.780 26.057 1.00 96.56 236 ILE A N 1
ATOM 1820 C CA . ILE A 1 236 ? -19.151 3.976 25.260 1.00 96.56 236 ILE A CA 1
ATOM 1821 C C . ILE A 1 236 ? -17.660 4.020 24.894 1.00 96.56 236 ILE A C 1
ATOM 1823 O O . ILE A 1 236 ? -17.315 4.348 23.757 1.00 96.56 236 ILE A O 1
ATOM 1827 N N . ILE A 1 237 ? -16.776 3.678 25.836 1.00 95.88 237 ILE A N 1
ATOM 1828 C CA . ILE A 1 237 ? -15.325 3.657 25.613 1.00 95.88 237 ILE A CA 1
ATOM 1829 C C . ILE A 1 237 ? -14.956 2.597 24.570 1.00 95.88 237 ILE A C 1
ATOM 1831 O O . ILE A 1 237 ? -14.273 2.919 23.595 1.00 95.88 237 ILE A O 1
ATOM 1835 N N . VAL A 1 238 ? -15.432 1.360 24.737 1.00 96.00 238 VAL A N 1
ATOM 1836 C CA . VAL A 1 238 ? -15.138 0.246 23.823 1.00 96.00 238 VAL A CA 1
ATOM 1837 C C . VAL A 1 238 ? -15.684 0.535 22.424 1.00 96.00 238 VAL A C 1
ATOM 1839 O O . VAL A 1 238 ? -14.962 0.392 21.440 1.00 96.00 238 VAL A O 1
ATOM 1842 N N . LYS A 1 239 ? -16.912 1.052 22.319 1.00 95.94 239 LYS A N 1
ATOM 1843 C CA . LYS A 1 239 ? -17.516 1.438 21.037 1.00 95.94 239 LYS A CA 1
ATOM 1844 C C . LYS A 1 239 ? -16.741 2.559 20.340 1.00 95.94 239 LYS A C 1
ATOM 1846 O O . LYS A 1 239 ? -16.577 2.532 19.122 1.00 95.94 239 LYS A O 1
ATOM 1851 N N . SER A 1 240 ? -16.227 3.531 21.100 1.00 93.81 240 SER A N 1
ATOM 1852 C CA . SER A 1 240 ? -15.347 4.576 20.563 1.00 93.81 240 SER A CA 1
ATOM 1853 C C . SER A 1 240 ? -14.045 3.992 20.012 1.00 93.81 240 SER A C 1
ATOM 1855 O O . SER A 1 240 ? -13.608 4.393 18.934 1.00 93.81 240 SER A O 1
ATOM 1857 N N . GLN A 1 241 ? -13.442 3.034 20.722 1.00 92.62 241 GLN A N 1
ATOM 1858 C CA . GLN A 1 241 ? -12.225 2.361 20.273 1.00 92.62 241 GLN A CA 1
ATOM 1859 C C . GLN A 1 241 ? -12.470 1.546 19.000 1.00 92.62 241 GLN A C 1
ATOM 1861 O O . GLN A 1 241 ? -11.708 1.681 18.047 1.00 92.62 241 GLN A O 1
ATOM 1866 N N . LEU A 1 242 ? -13.571 0.791 18.945 1.00 95.44 242 LEU A N 1
ATOM 1867 C CA . LEU A 1 242 ? -13.977 0.031 17.763 1.00 95.44 242 LEU A CA 1
ATOM 1868 C C . LEU A 1 242 ? -14.107 0.935 16.527 1.00 95.44 242 LEU A C 1
ATOM 1870 O O . LEU A 1 242 ? -13.574 0.625 15.463 1.00 95.44 242 LEU A O 1
ATOM 1874 N N . GLY A 1 243 ? -14.765 2.089 16.682 1.00 94.12 243 GLY A N 1
ATOM 1875 C CA . GLY A 1 243 ? -14.904 3.074 15.609 1.00 94.12 243 GLY A CA 1
ATOM 1876 C C . GLY A 1 243 ? -13.562 3.643 15.134 1.00 94.12 243 GLY A C 1
ATOM 1877 O O . GLY A 1 243 ? -13.345 3.766 13.930 1.00 94.12 243 GLY A O 1
ATOM 1878 N N . LYS A 1 244 ? -12.642 3.953 16.058 1.00 92.94 244 LYS A N 1
ATOM 1879 C CA . LYS A 1 244 ? -11.293 4.447 15.722 1.00 92.94 244 LYS A CA 1
ATOM 1880 C C . LYS A 1 244 ? -10.478 3.400 14.968 1.00 92.94 244 LYS A C 1
ATOM 1882 O O . LYS A 1 244 ? -10.000 3.699 13.878 1.00 92.94 244 LYS A O 1
ATOM 1887 N N . SER A 1 245 ? -10.383 2.181 15.501 1.00 93.31 245 SER A N 1
ATOM 1888 C CA . SER A 1 245 ? -9.653 1.080 14.862 1.00 93.31 245 SER A CA 1
ATOM 1889 C C . SER A 1 245 ? -10.220 0.769 13.476 1.00 93.31 245 SER A C 1
ATOM 1891 O O . SER A 1 245 ? -9.459 0.597 12.529 1.00 93.31 245 SER A O 1
ATOM 1893 N N . SER A 1 246 ? -11.548 0.790 13.310 1.00 96.50 246 SER A N 1
ATOM 1894 C CA . SER A 1 246 ? -12.184 0.600 12.001 1.00 96.50 246 SER A CA 1
ATOM 1895 C C . SER A 1 246 ? -11.830 1.708 11.001 1.00 96.50 246 SER A C 1
ATOM 1897 O O . SER A 1 246 ? -11.575 1.416 9.832 1.00 96.50 246 SER A O 1
ATOM 1899 N N . ALA A 1 247 ? -11.827 2.973 11.431 1.00 96.38 247 ALA A N 1
ATOM 1900 C CA . ALA A 1 247 ? -11.492 4.102 10.566 1.00 96.38 247 ALA A CA 1
ATOM 1901 C C . ALA A 1 247 ? -10.009 4.091 10.161 1.00 96.38 247 ALA A C 1
ATOM 1903 O O . ALA A 1 247 ? -9.682 4.310 8.993 1.00 96.38 247 ALA A O 1
ATOM 1904 N N . GLU A 1 248 ? -9.114 3.798 11.107 1.00 97.19 248 GLU A N 1
ATOM 1905 C CA . GLU A 1 248 ? -7.679 3.659 10.849 1.00 97.19 248 GLU A CA 1
ATOM 1906 C C . GLU A 1 248 ? -7.390 2.483 9.913 1.00 97.19 248 GLU A C 1
ATOM 1908 O O . GLU A 1 248 ? -6.657 2.659 8.943 1.00 97.19 248 GLU A O 1
ATOM 1913 N N . LEU A 1 249 ? -8.042 1.332 10.110 1.00 97.44 249 LEU A N 1
ATOM 1914 C CA . LEU A 1 249 ? -7.910 0.172 9.227 1.00 97.44 249 LEU A CA 1
ATOM 1915 C C . LEU A 1 249 ? -8.330 0.505 7.788 1.00 97.44 249 LEU A C 1
ATOM 1917 O O . LEU A 1 249 ? -7.612 0.188 6.839 1.00 97.44 249 LEU A O 1
ATOM 1921 N N . SER A 1 250 ? -9.461 1.201 7.617 1.00 97.19 250 SER A N 1
ATOM 1922 C CA . SER A 1 250 ? -9.920 1.652 6.297 1.00 97.19 250 SER A CA 1
ATOM 1923 C C . SER A 1 250 ? -8.926 2.611 5.638 1.00 97.19 250 SER A C 1
ATOM 1925 O O . SER A 1 250 ? -8.709 2.539 4.426 1.00 97.19 250 SER A O 1
ATOM 1927 N N . LYS A 1 251 ? -8.319 3.513 6.416 1.00 98.25 251 LYS A N 1
ATOM 1928 C CA . LYS A 1 251 ? -7.289 4.428 5.921 1.00 98.25 251 LYS A CA 1
ATOM 1929 C C . LYS A 1 251 ? -6.041 3.658 5.485 1.00 98.25 251 LYS A C 1
ATOM 1931 O O . LYS A 1 251 ? -5.589 3.850 4.357 1.00 98.25 251 LYS A O 1
ATOM 1936 N N . THR A 1 252 ? -5.529 2.755 6.319 1.00 98.19 252 THR A N 1
ATOM 1937 C CA . THR A 1 252 ? -4.365 1.914 5.999 1.00 98.19 252 THR A CA 1
ATOM 1938 C C . THR A 1 252 ? -4.600 1.085 4.737 1.00 98.19 252 THR A C 1
ATOM 1940 O O . THR A 1 252 ? -3.714 1.008 3.889 1.00 98.19 252 THR A O 1
ATOM 1943 N N . GLU A 1 253 ? -5.799 0.530 4.544 1.00 98.12 253 GLU A N 1
ATOM 1944 C CA . GLU A 1 253 ? -6.135 -0.210 3.322 1.00 98.12 253 GLU A CA 1
ATOM 1945 C C . GLU A 1 253 ? -6.074 0.682 2.073 1.00 98.12 253 GLU A C 1
ATOM 1947 O O . GLU A 1 253 ? -5.517 0.288 1.046 1.00 98.12 253 GLU A O 1
ATOM 1952 N N . SER A 1 254 ? -6.583 1.915 2.162 1.00 98.25 254 SER A N 1
ATOM 1953 C CA . SER A 1 254 ? -6.510 2.872 1.052 1.00 98.25 254 SER A CA 1
ATOM 1954 C C . SER A 1 254 ? -5.065 3.265 0.707 1.00 98.25 254 SER A C 1
ATOM 1956 O O . SER A 1 254 ? -4.711 3.383 -0.470 1.00 98.25 254 SER A O 1
ATOM 1958 N N . GLU A 1 255 ? -4.199 3.399 1.716 1.00 98.50 255 GLU A N 1
ATOM 1959 C CA . GLU A 1 255 ? -2.773 3.671 1.526 1.00 98.50 255 GLU A CA 1
ATOM 1960 C C . GLU A 1 255 ? -2.060 2.479 0.875 1.00 98.50 255 GLU A C 1
ATOM 1962 O O . GLU A 1 255 ? -1.290 2.673 -0.066 1.00 98.50 255 GLU A O 1
ATOM 1967 N N . ILE A 1 256 ? -2.369 1.243 1.291 1.00 98.56 256 ILE A N 1
ATOM 1968 C CA . ILE A 1 256 ? -1.854 0.016 0.660 1.00 98.56 256 ILE A CA 1
ATOM 1969 C C . ILE A 1 256 ? -2.219 -0.020 -0.827 1.00 98.56 256 ILE A C 1
ATOM 1971 O O . ILE A 1 256 ? -1.357 -0.292 -1.666 1.00 98.56 256 ILE A O 1
ATOM 1975 N N . GLN A 1 257 ? -3.473 0.283 -1.175 1.00 98.38 257 GLN A N 1
ATOM 1976 C CA . GLN A 1 257 ? -3.916 0.323 -2.572 1.00 98.38 257 GLN A CA 1
ATOM 1977 C C . GLN A 1 257 ? -3.159 1.379 -3.387 1.00 98.38 257 GLN A C 1
ATOM 1979 O O . GLN A 1 257 ? -2.730 1.101 -4.508 1.00 98.38 257 GLN A O 1
ATOM 1984 N N . SER A 1 258 ? -2.961 2.574 -2.822 1.00 98.50 258 SER A N 1
ATOM 1985 C CA . SER A 1 258 ? -2.193 3.648 -3.461 1.00 98.50 258 SER A CA 1
ATOM 1986 C C . SER A 1 258 ? -0.734 3.242 -3.707 1.00 98.50 258 SER A C 1
ATOM 1988 O O . SER A 1 258 ? -0.223 3.386 -4.820 1.00 98.50 258 SER A O 1
ATOM 1990 N N . VAL A 1 259 ? -0.084 2.657 -2.696 1.00 98.69 259 VAL A N 1
ATOM 1991 C CA . VAL A 1 259 ? 1.303 2.179 -2.784 1.00 98.69 259 VAL A CA 1
ATOM 1992 C C . VAL A 1 259 ? 1.443 1.067 -3.821 1.00 98.69 259 VAL A C 1
ATOM 1994 O O . VAL A 1 259 ? 2.365 1.116 -4.631 1.00 98.69 259 VAL A O 1
ATOM 1997 N N . ASN A 1 260 ? 0.525 0.097 -3.850 1.00 98.50 260 ASN A N 1
ATOM 1998 C CA . ASN A 1 260 ? 0.543 -0.967 -4.856 1.00 98.50 260 ASN A CA 1
ATOM 1999 C C . ASN A 1 260 ? 0.403 -0.402 -6.274 1.00 98.50 260 ASN A C 1
ATOM 2001 O O . ASN A 1 260 ? 1.207 -0.740 -7.136 1.00 98.50 260 ASN A O 1
ATOM 2005 N N . ARG A 1 261 ? -0.525 0.539 -6.493 1.00 98.62 261 ARG A N 1
ATOM 2006 C CA . ARG A 1 261 ? -0.673 1.198 -7.798 1.00 98.62 261 ARG A CA 1
ATOM 2007 C C . ARG A 1 261 ? 0.615 1.902 -8.236 1.00 98.62 261 ARG A C 1
ATOM 2009 O O . ARG A 1 261 ? 0.981 1.821 -9.405 1.00 98.62 261 ARG A O 1
ATOM 2016 N N . ARG A 1 262 ? 1.308 2.598 -7.325 1.00 98.50 262 ARG A N 1
ATOM 2017 C CA . ARG A 1 262 ? 2.580 3.260 -7.661 1.00 98.50 262 ARG A CA 1
ATOM 2018 C C . ARG A 1 262 ? 3.701 2.254 -7.924 1.00 98.50 262 ARG A C 1
ATOM 2020 O O . ARG A 1 262 ? 4.500 2.498 -8.819 1.00 98.50 262 ARG A O 1
ATOM 2027 N N . LEU A 1 263 ? 3.751 1.134 -7.202 1.00 98.62 263 LEU A N 1
ATOM 2028 C CA . LEU A 1 263 ? 4.714 0.059 -7.467 1.00 98.62 263 LEU A CA 1
ATOM 2029 C C . LEU A 1 263 ? 4.519 -0.546 -8.864 1.00 98.62 263 LEU A C 1
ATOM 2031 O O . LEU A 1 263 ? 5.497 -0.685 -9.593 1.00 98.62 263 LEU A O 1
ATOM 2035 N N . ASP A 1 264 ? 3.277 -0.819 -9.267 1.00 98.31 264 ASP A N 1
ATOM 2036 C CA . ASP A 1 264 ? 2.973 -1.330 -10.611 1.00 98.31 264 ASP A CA 1
ATOM 2037 C C . ASP A 1 264 ? 3.390 -0.327 -11.699 1.00 98.31 264 ASP A C 1
ATOM 2039 O O . ASP A 1 264 ? 3.986 -0.691 -12.714 1.00 98.31 264 ASP A O 1
ATOM 2043 N N . GLN A 1 265 ? 3.128 0.960 -11.456 1.00 98.50 265 GLN A N 1
ATOM 2044 C CA . GLN A 1 265 ? 3.542 2.043 -12.344 1.00 98.50 265 GLN A CA 1
ATOM 2045 C C . GLN A 1 265 ? 5.072 2.144 -12.455 1.00 98.50 265 GLN A C 1
ATOM 2047 O O . GLN A 1 265 ? 5.593 2.314 -13.555 1.00 98.50 265 GLN A O 1
ATOM 2052 N N . LEU A 1 266 ? 5.800 2.009 -11.343 1.00 98.56 266 LEU A N 1
ATOM 2053 C CA . LEU A 1 266 ? 7.264 2.022 -11.339 1.00 98.56 266 LEU A CA 1
ATOM 2054 C C . LEU A 1 266 ? 7.855 0.842 -12.113 1.00 98.56 266 LEU A C 1
ATOM 2056 O O . LEU A 1 266 ? 8.869 1.017 -12.780 1.00 98.56 266 LEU A O 1
ATOM 2060 N N . GLU A 1 267 ? 7.237 -0.340 -12.067 1.00 98.19 267 GLU A N 1
ATOM 2061 C CA . GLU A 1 267 ? 7.694 -1.485 -12.862 1.00 98.19 267 GLU A CA 1
ATOM 2062 C C . GLU A 1 267 ? 7.505 -1.231 -14.368 1.00 98.19 267 GLU A C 1
ATOM 2064 O O . GLU A 1 267 ? 8.394 -1.532 -15.169 1.00 98.19 267 GLU A O 1
ATOM 2069 N N . ALA A 1 268 ? 6.390 -0.606 -14.760 1.00 98.25 268 ALA A N 1
ATOM 2070 C CA . ALA A 1 268 ? 6.158 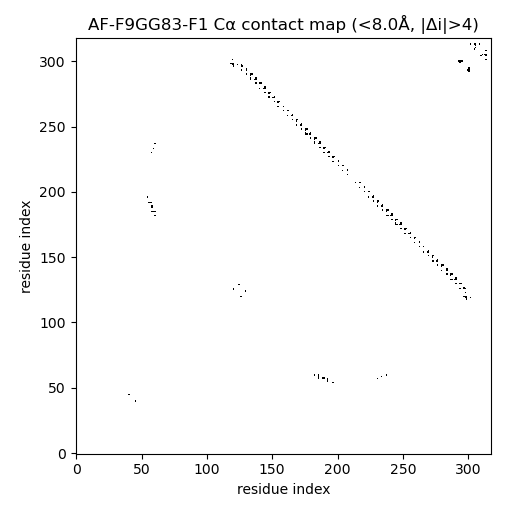-0.197 -16.144 1.00 98.25 268 ALA A CA 1
ATOM 2071 C C . ALA A 1 268 ? 7.165 0.875 -16.609 1.00 98.25 268 ALA A C 1
ATOM 2073 O O . ALA A 1 268 ? 7.782 0.716 -17.664 1.00 98.25 268 ALA A O 1
ATOM 2074 N N . GLU A 1 269 ? 7.387 1.919 -15.801 1.00 98.25 269 GLU A N 1
ATOM 2075 C CA . GLU A 1 269 ? 8.393 2.964 -16.057 1.00 98.25 269 GLU A CA 1
ATOM 2076 C C . GLU A 1 269 ? 9.794 2.355 -16.180 1.00 98.25 269 GLU A C 1
ATOM 2078 O O . GLU A 1 269 ? 10.535 2.648 -17.119 1.00 98.25 269 GLU A O 1
ATOM 2083 N N . ARG A 1 270 ? 10.151 1.436 -15.278 1.00 98.31 270 ARG A N 1
ATOM 2084 C CA . ARG A 1 270 ? 11.428 0.721 -15.310 1.00 98.31 270 ARG A CA 1
ATOM 2085 C C . ARG A 1 270 ? 11.613 -0.042 -16.618 1.00 98.31 270 ARG A C 1
ATOM 2087 O O . ARG A 1 270 ? 12.691 0.024 -17.209 1.00 98.31 270 ARG A O 1
ATOM 2094 N N . ALA A 1 271 ? 10.592 -0.769 -17.068 1.00 98.25 271 ALA A N 1
ATOM 2095 C CA . ALA A 1 271 ? 10.644 -1.534 -18.310 1.00 98.25 271 ALA A CA 1
ATOM 2096 C C . ALA A 1 271 ? 10.815 -0.627 -19.540 1.00 98.25 271 ALA A C 1
ATOM 2098 O O . ALA A 1 271 ? 11.598 -0.945 -20.439 1.00 98.25 271 ALA A O 1
ATOM 2099 N N . GLU A 1 272 ? 10.127 0.516 -19.570 1.00 98.38 272 GLU A N 1
ATOM 2100 C CA . GLU A 1 272 ? 10.248 1.504 -20.643 1.00 98.38 272 GLU A CA 1
ATOM 2101 C C . GLU A 1 272 ? 11.651 2.120 -20.694 1.00 98.38 272 GLU A C 1
ATOM 2103 O O . GLU A 1 272 ? 12.295 2.094 -21.746 1.00 98.38 272 GLU A O 1
ATOM 2108 N N . VAL A 1 273 ? 12.173 2.577 -19.554 1.00 98.38 273 VAL A N 1
ATOM 2109 C CA . VAL A 1 273 ? 13.508 3.187 -19.468 1.00 98.38 273 VAL A CA 1
ATOM 2110 C C . VAL A 1 273 ? 14.604 2.175 -19.812 1.00 98.38 273 VAL A C 1
ATOM 2112 O O . VAL A 1 273 ? 15.550 2.508 -20.525 1.00 98.38 273 VAL A O 1
ATOM 2115 N N . MET A 1 274 ? 14.471 0.918 -19.375 1.00 98.06 274 MET A N 1
ATOM 2116 C CA . MET A 1 274 ? 15.390 -0.160 -19.762 1.00 98.06 274 MET A CA 1
ATOM 2117 C C . MET A 1 274 ? 15.411 -0.372 -21.279 1.00 98.06 274 MET A C 1
ATOM 2119 O O . MET A 1 274 ? 16.485 -0.512 -21.867 1.00 98.06 274 MET A O 1
ATOM 2123 N N . LYS A 1 275 ? 14.238 -0.369 -21.920 1.00 98.25 275 LYS A N 1
ATOM 2124 C CA . LYS A 1 275 ? 14.113 -0.518 -23.373 1.00 98.25 275 LYS A CA 1
ATOM 2125 C C . LYS A 1 275 ? 14.712 0.675 -24.120 1.00 98.25 275 LYS A C 1
ATOM 2127 O O . LYS A 1 275 ? 15.412 0.473 -25.112 1.00 98.25 275 LYS A O 1
ATOM 2132 N N . GLU A 1 276 ? 14.456 1.902 -23.664 1.00 97.81 276 GLU A N 1
ATOM 2133 C CA . GLU A 1 276 ? 15.045 3.107 -24.259 1.00 97.81 276 GLU A CA 1
ATOM 2134 C C . GLU A 1 276 ? 16.570 3.084 -24.134 1.00 97.81 276 GLU A C 1
ATOM 2136 O O . GLU A 1 276 ? 17.273 3.304 -25.122 1.00 97.81 276 GLU A O 1
ATOM 2141 N N . LYS A 1 277 ? 17.086 2.723 -22.953 1.00 97.56 277 LYS A N 1
ATOM 2142 C CA . LYS A 1 277 ? 18.525 2.594 -22.712 1.00 97.56 277 LYS A 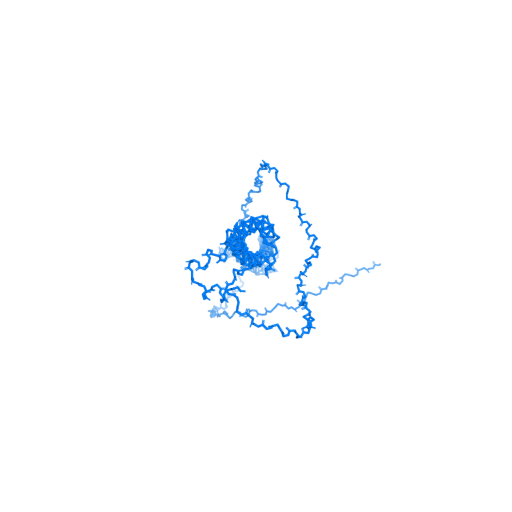CA 1
ATOM 2143 C C . LYS A 1 277 ? 19.151 1.558 -23.636 1.00 97.56 277 LYS A C 1
ATOM 2145 O O . LYS A 1 277 ? 20.167 1.842 -24.258 1.00 97.56 277 LYS A O 1
ATOM 2150 N N . GLU A 1 278 ? 18.543 0.381 -23.772 1.00 97.50 278 GLU A N 1
ATOM 2151 C CA . GLU A 1 278 ? 19.041 -0.655 -24.679 1.00 97.50 278 GLU A CA 1
ATOM 2152 C C . GLU A 1 278 ? 19.076 -0.161 -26.138 1.00 97.50 278 GLU A C 1
ATOM 2154 O O . GLU A 1 278 ? 20.028 -0.440 -26.872 1.00 97.50 278 GLU A O 1
ATOM 2159 N N . GLY A 1 279 ? 18.062 0.601 -26.559 1.00 97.19 279 GLY A N 1
ATOM 2160 C CA . GLY A 1 279 ? 18.025 1.251 -27.868 1.00 97.19 279 GLY A CA 1
ATOM 2161 C C . GLY A 1 279 ? 19.151 2.270 -28.053 1.00 97.19 279 GLY A C 1
ATOM 2162 O O . GLY A 1 279 ? 19.850 2.232 -29.067 1.00 97.19 279 GLY A O 1
ATOM 2163 N N . ALA A 1 280 ? 19.367 3.134 -27.060 1.00 96.75 280 ALA A N 1
ATOM 2164 C CA . ALA A 1 280 ? 20.443 4.120 -27.061 1.00 96.75 280 ALA A CA 1
ATOM 2165 C C . ALA A 1 280 ? 21.827 3.448 -27.074 1.00 96.75 280 ALA A C 1
ATOM 2167 O O . ALA A 1 280 ? 22.677 3.815 -27.880 1.00 96.75 280 ALA A O 1
ATOM 2168 N N . ASP A 1 281 ? 22.036 2.395 -26.281 1.00 96.62 281 ASP A N 1
ATOM 2169 C CA . ASP A 1 281 ? 23.281 1.620 -26.262 1.00 96.62 281 ASP A CA 1
ATOM 2170 C C . ASP A 1 281 ? 23.562 0.965 -27.626 1.00 96.62 281 ASP A C 1
ATOM 2172 O O . ASP A 1 281 ? 24.698 0.975 -28.112 1.00 96.62 281 ASP A O 1
ATOM 2176 N N . LYS A 1 282 ? 22.533 0.410 -28.285 1.00 96.56 282 LYS A N 1
ATOM 2177 C CA . LYS A 1 282 ? 22.649 -0.151 -29.645 1.00 96.56 282 LYS A CA 1
ATOM 2178 C C . LYS A 1 282 ? 22.996 0.927 -30.668 1.00 96.56 282 LYS A C 1
ATOM 2180 O O . LYS A 1 282 ? 23.901 0.725 -31.479 1.00 96.56 282 LYS A O 1
ATOM 2185 N N . ALA A 1 283 ? 22.321 2.072 -30.613 1.00 96.00 283 ALA A N 1
ATOM 2186 C CA . ALA A 1 283 ? 22.592 3.198 -31.497 1.00 96.00 283 ALA A CA 1
ATOM 2187 C C . ALA A 1 283 ? 24.005 3.764 -31.274 1.00 96.00 283 ALA A C 1
ATOM 2189 O O . ALA A 1 283 ? 24.706 4.039 -32.248 1.00 96.00 283 ALA A O 1
ATOM 2190 N N . MET A 1 284 ? 24.476 3.841 -30.025 1.00 95.56 284 MET A N 1
ATOM 2191 C CA . MET A 1 284 ? 25.831 4.281 -29.690 1.00 95.56 284 MET A CA 1
ATOM 2192 C C . MET A 1 284 ? 26.872 3.330 -30.274 1.00 95.56 284 MET A C 1
ATOM 2194 O O . MET A 1 284 ? 27.789 3.781 -30.957 1.00 95.56 284 MET A O 1
ATOM 2198 N N . LYS A 1 285 ? 26.702 2.014 -30.090 1.00 95.31 285 LYS A N 1
ATOM 2199 C CA . LYS A 1 285 ? 27.591 1.001 -30.680 1.00 95.31 285 LYS A CA 1
ATOM 2200 C C . LYS A 1 285 ? 27.620 1.078 -32.206 1.00 95.31 285 LYS A C 1
ATOM 2202 O O . LYS A 1 285 ? 28.700 1.082 -32.787 1.00 95.31 285 LYS A O 1
ATOM 2207 N N . SER A 1 286 ? 26.454 1.183 -32.848 1.00 93.69 286 SER A N 1
ATOM 2208 C CA . SER A 1 286 ? 26.357 1.290 -34.309 1.00 93.69 286 SER A CA 1
ATOM 2209 C C . SER A 1 286 ? 27.021 2.564 -34.833 1.00 93.69 286 SER A C 1
ATOM 2211 O O . SER A 1 286 ? 27.755 2.516 -35.815 1.00 93.69 286 SER A O 1
ATOM 2213 N N . THR A 1 287 ? 26.792 3.700 -34.174 1.00 93.44 287 THR A N 1
ATOM 2214 C CA . THR A 1 287 ? 27.384 4.990 -34.564 1.00 93.44 287 THR A CA 1
ATOM 2215 C C . THR A 1 287 ? 28.898 4.974 -34.378 1.00 93.44 287 THR A C 1
ATOM 2217 O O . THR A 1 287 ? 29.632 5.460 -35.232 1.00 93.44 287 THR A O 1
ATOM 2220 N N . MET A 1 288 ? 29.381 4.367 -33.292 1.00 92.19 288 MET A N 1
ATOM 2221 C CA . MET A 1 288 ? 30.809 4.237 -33.010 1.00 92.19 288 MET A CA 1
ATOM 2222 C C . MET A 1 288 ? 31.506 3.334 -34.033 1.00 92.19 288 MET A C 1
ATOM 2224 O O . MET A 1 288 ? 32.566 3.702 -34.531 1.00 92.19 288 MET A O 1
ATOM 2228 N N . PHE A 1 289 ? 30.884 2.209 -34.403 1.00 90.56 289 PHE A N 1
ATOM 2229 C CA . PHE A 1 289 ? 31.369 1.344 -35.480 1.00 90.56 289 PHE A CA 1
ATOM 2230 C C . PHE A 1 289 ? 31.443 2.094 -36.814 1.00 90.56 289 PHE A C 1
ATOM 2232 O O . PHE A 1 289 ? 32.482 2.079 -37.464 1.00 90.56 289 PHE A O 1
ATOM 2239 N N . MET A 1 290 ? 30.373 2.801 -37.196 1.00 87.56 290 MET A N 1
ATOM 2240 C CA . MET A 1 290 ? 30.358 3.574 -38.441 1.00 87.56 290 MET A CA 1
ATOM 2241 C C . MET A 1 290 ? 31.383 4.708 -38.437 1.00 87.56 290 MET A C 1
ATOM 2243 O O . MET A 1 290 ? 31.994 4.958 -39.468 1.00 87.56 290 MET A O 1
ATOM 2247 N N . SER A 1 291 ? 31.608 5.371 -37.298 1.00 87.06 291 SER A N 1
ATOM 2248 C CA . SER A 1 291 ? 32.642 6.406 -37.191 1.00 87.06 291 SER A CA 1
ATOM 2249 C C . SER A 1 291 ? 34.023 5.814 -37.459 1.00 87.06 291 SER A C 1
ATOM 2251 O O . SER A 1 291 ? 34.736 6.339 -38.300 1.00 87.06 291 SER A O 1
ATOM 2253 N N . GLN A 1 292 ? 34.362 4.694 -36.811 1.00 87.00 292 GLN A N 1
ATOM 2254 C CA . GLN A 1 292 ? 35.643 4.002 -37.011 1.00 87.00 292 GLN A CA 1
ATOM 2255 C C . GLN A 1 292 ? 35.807 3.493 -38.445 1.00 87.00 292 GLN A C 1
ATOM 2257 O O . GLN A 1 292 ? 36.880 3.610 -39.030 1.00 87.00 292 GLN A O 1
ATOM 2262 N N . PHE A 1 293 ? 34.736 2.947 -39.028 1.00 85.56 293 PHE A N 1
ATOM 2263 C CA . PHE A 1 293 ? 34.728 2.509 -40.421 1.00 85.56 293 PHE A CA 1
ATOM 2264 C C . PHE A 1 293 ? 35.046 3.667 -41.374 1.00 85.56 293 PHE A C 1
ATOM 2266 O O . PHE A 1 293 ? 35.766 3.470 -42.348 1.00 85.56 293 PHE A O 1
ATOM 2273 N N . MET A 1 294 ? 34.557 4.872 -41.066 1.00 84.50 294 MET A N 1
ATOM 2274 C CA . MET A 1 294 ? 34.684 6.085 -41.880 1.00 84.50 294 MET A CA 1
ATOM 2275 C C . MET A 1 294 ? 35.911 6.956 -41.569 1.00 84.50 294 MET A C 1
ATOM 2277 O O . MET A 1 294 ? 36.069 7.999 -42.206 1.00 84.50 294 MET A O 1
ATOM 2281 N N . ASP A 1 295 ? 36.796 6.564 -40.644 1.00 81.00 295 ASP A N 1
ATOM 2282 C CA . ASP A 1 295 ? 37.941 7.391 -40.219 1.00 81.00 295 ASP A CA 1
ATOM 2283 C C . ASP A 1 295 ? 38.892 7.757 -41.383 1.00 81.00 295 ASP A C 1
ATOM 2285 O O . ASP A 1 295 ? 39.520 8.816 -41.363 1.00 81.00 295 ASP A O 1
ATOM 2289 N N . GLY A 1 296 ? 38.972 6.914 -42.422 1.00 77.56 296 GLY A N 1
ATOM 2290 C CA . GLY A 1 296 ? 39.747 7.157 -43.649 1.00 77.56 296 GLY A CA 1
ATOM 2291 C C . GLY A 1 296 ? 38.950 7.740 -44.828 1.00 77.56 296 GLY A C 1
ATOM 2292 O O . GLY A 1 296 ? 39.509 7.905 -45.912 1.00 77.56 296 GLY A O 1
ATOM 2293 N N . GLY A 1 297 ? 37.659 8.035 -44.641 1.00 79.19 297 GLY A N 1
ATOM 2294 C CA . GLY A 1 297 ? 36.730 8.423 -45.707 1.00 79.19 297 GLY A CA 1
ATOM 2295 C C . GLY A 1 297 ? 36.250 7.247 -46.571 1.00 79.19 297 GLY A C 1
ATOM 2296 O O . GLY A 1 297 ? 36.803 6.151 -46.513 1.00 79.19 297 GLY A O 1
ATOM 2297 N N . TRP A 1 298 ? 35.225 7.483 -47.402 1.00 81.75 298 TRP A N 1
ATOM 2298 C CA . TRP A 1 298 ? 34.512 6.432 -48.148 1.00 81.75 298 TRP A CA 1
ATOM 2299 C C . TRP A 1 298 ? 35.426 5.523 -48.967 1.00 81.75 298 TRP A C 1
ATOM 2301 O O . TRP A 1 298 ? 35.240 4.312 -48.942 1.00 81.75 298 TRP A O 1
ATOM 2311 N N . GLN A 1 299 ? 36.419 6.085 -49.661 1.00 83.12 299 GLN A N 1
ATOM 2312 C CA . GLN A 1 299 ? 37.334 5.288 -50.479 1.00 83.12 299 GLN A CA 1
ATOM 2313 C C . GLN A 1 299 ? 38.117 4.276 -49.630 1.00 83.12 299 GLN A C 1
ATOM 2315 O O . GLN A 1 299 ? 38.097 3.090 -49.931 1.00 83.12 299 GLN A O 1
ATOM 2320 N N . ALA A 1 300 ? 38.727 4.712 -48.521 1.00 83.88 300 ALA A N 1
ATOM 2321 C CA . ALA A 1 300 ? 39.479 3.819 -47.640 1.00 83.88 300 ALA A CA 1
ATOM 2322 C C . ALA A 1 300 ? 38.574 2.775 -46.966 1.00 83.88 300 ALA A C 1
ATOM 2324 O O . ALA A 1 300 ? 38.976 1.626 -46.775 1.00 83.88 300 ALA A O 1
ATOM 2325 N N . SER A 1 301 ? 37.345 3.163 -46.621 1.00 85.44 301 SER A N 1
ATOM 2326 C CA . SER A 1 301 ? 36.349 2.269 -46.033 1.00 85.44 301 SER A CA 1
ATOM 2327 C C . SER A 1 301 ? 35.908 1.175 -47.010 1.00 85.44 301 SER A C 1
ATOM 2329 O O . SER A 1 301 ? 35.858 0.002 -46.640 1.00 85.44 301 SER A O 1
ATOM 2331 N N . VAL A 1 302 ? 35.625 1.544 -48.263 1.00 84.12 302 VAL A N 1
ATOM 2332 C CA . VAL A 1 302 ? 35.223 0.609 -49.321 1.00 84.12 302 VAL A CA 1
ATOM 2333 C C . VAL A 1 302 ? 36.391 -0.287 -49.740 1.00 84.12 302 VAL A C 1
ATOM 2335 O O . VAL A 1 302 ? 36.192 -1.492 -49.871 1.00 84.12 302 VAL A O 1
ATOM 2338 N N . ASP A 1 303 ? 37.606 0.253 -49.861 1.00 84.69 303 ASP A N 1
ATOM 2339 C CA . ASP A 1 303 ? 38.810 -0.524 -50.185 1.00 84.69 303 ASP A CA 1
ATOM 2340 C C . ASP A 1 303 ? 39.110 -1.566 -49.091 1.00 84.69 303 ASP A C 1
ATOM 2342 O O . ASP A 1 303 ? 39.365 -2.735 -49.385 1.00 84.69 303 ASP A O 1
ATOM 2346 N N . SER A 1 304 ? 39.009 -1.172 -47.815 1.00 84.88 304 SER A N 1
ATOM 2347 C CA . SER A 1 304 ? 39.156 -2.077 -46.665 1.00 84.88 304 SER A CA 1
ATOM 2348 C C . SER A 1 304 ? 38.080 -3.171 -46.653 1.00 84.88 304 SER A C 1
ATOM 2350 O O . SER A 1 304 ? 38.374 -4.345 -46.413 1.00 84.88 304 SER A O 1
ATOM 2352 N N . PHE A 1 305 ? 36.831 -2.815 -46.975 1.00 85.12 305 PHE A N 1
ATOM 2353 C CA . PHE A 1 305 ? 35.730 -3.772 -47.082 1.00 85.12 305 PHE A CA 1
ATOM 2354 C C . PHE A 1 305 ? 35.936 -4.760 -48.242 1.00 85.12 305 PHE A C 1
ATOM 2356 O O . PHE A 1 305 ? 35.772 -5.966 -48.055 1.00 85.12 305 PHE A O 1
ATOM 2363 N N . GLY A 1 306 ? 36.367 -4.280 -49.411 1.00 85.81 306 GLY A N 1
ATOM 2364 C CA . GLY A 1 306 ? 36.698 -5.118 -50.567 1.00 85.81 306 GLY A CA 1
ATOM 2365 C C . GLY A 1 306 ? 37.862 -6.063 -50.298 1.00 85.81 306 GLY A C 1
ATOM 2366 O O . GLY A 1 306 ? 37.787 -7.243 -50.631 1.00 85.81 306 GLY A O 1
ATOM 2367 N N . GLN A 1 307 ? 38.895 -5.602 -49.592 1.00 86.38 307 GLN A N 1
ATOM 2368 C CA . GLN A 1 307 ? 40.019 -6.453 -49.207 1.00 86.38 307 GLN A CA 1
ATOM 2369 C C . GLN A 1 307 ? 39.611 -7.570 -48.230 1.00 86.38 307 GLN A C 1
ATOM 2371 O O . GLN A 1 307 ? 40.170 -8.667 -48.284 1.00 86.38 307 GLN A O 1
ATOM 2376 N N . ALA A 1 308 ? 38.649 -7.310 -47.342 1.00 86.38 308 ALA A N 1
ATOM 2377 C CA . ALA A 1 308 ? 38.192 -8.276 -46.347 1.00 86.38 308 ALA A CA 1
ATOM 2378 C C . ALA A 1 308 ? 37.137 -9.266 -46.878 1.00 86.38 308 ALA A C 1
ATOM 2380 O O . ALA A 1 308 ? 37.120 -10.419 -46.445 1.00 86.38 308 ALA A O 1
ATOM 2381 N N . PHE A 1 309 ? 36.262 -8.833 -47.794 1.00 87.62 309 PHE A N 1
ATOM 2382 C CA . PHE A 1 309 ? 35.066 -9.590 -48.198 1.00 87.62 309 PHE A CA 1
ATOM 2383 C C . PHE A 1 309 ? 34.934 -9.836 -49.710 1.00 87.62 309 PHE A C 1
ATOM 2385 O O . PHE A 1 309 ? 34.049 -10.582 -50.125 1.00 87.62 309 PHE A O 1
ATOM 2392 N N . GLY A 1 310 ? 35.825 -9.269 -50.526 1.00 86.31 310 GLY A N 1
ATOM 2393 C CA . GLY A 1 310 ? 35.826 -9.388 -51.984 1.00 86.31 310 GLY A CA 1
ATOM 2394 C C . GLY A 1 310 ? 34.960 -8.343 -52.693 1.00 86.31 310 GLY A C 1
ATOM 2395 O O . GLY A 1 310 ? 34.000 -7.803 -52.141 1.00 86.31 310 GLY A O 1
ATOM 2396 N N . ASP A 1 311 ? 35.285 -8.081 -53.959 1.00 80.38 311 ASP A N 1
ATOM 2397 C CA . ASP A 1 311 ? 34.648 -7.031 -54.770 1.00 80.38 311 ASP A CA 1
ATOM 2398 C C . ASP A 1 311 ? 33.147 -7.277 -55.017 1.00 80.38 311 ASP A C 1
ATOM 2400 O O . ASP A 1 311 ? 32.365 -6.333 -55.128 1.00 80.38 311 ASP A O 1
ATOM 2404 N N . GLU A 1 312 ? 32.715 -8.541 -55.044 1.00 82.56 312 GLU A N 1
ATOM 2405 C CA . GLU A 1 312 ? 31.298 -8.917 -55.171 1.00 82.56 312 GLU A CA 1
ATOM 2406 C C . GLU A 1 312 ? 30.485 -8.508 -53.927 1.00 82.56 312 GLU A C 1
ATOM 2408 O O . GLU A 1 312 ? 29.344 -8.044 -54.034 1.00 82.56 312 GLU A O 1
ATOM 2413 N N . ALA A 1 313 ? 31.089 -8.596 -52.736 1.00 79.12 313 ALA A N 1
ATOM 2414 C CA . ALA A 1 313 ? 30.467 -8.143 -51.496 1.00 79.12 313 ALA A CA 1
ATOM 2415 C C . ALA A 1 313 ? 30.349 -6.612 -51.457 1.00 79.12 313 ALA A C 1
ATOM 2417 O O . ALA A 1 313 ? 29.325 -6.097 -51.008 1.00 79.12 313 ALA A O 1
ATOM 2418 N N . VAL A 1 314 ? 31.351 -5.883 -51.968 1.00 78.50 314 VAL A N 1
ATOM 2419 C CA . VAL A 1 314 ? 31.312 -4.413 -52.101 1.00 78.50 314 VAL A CA 1
ATOM 2420 C C . VAL A 1 314 ? 30.144 -3.982 -52.985 1.00 78.50 314 VAL A C 1
ATOM 2422 O O . VAL A 1 314 ? 29.359 -3.134 -52.572 1.00 78.50 314 VAL A O 1
ATOM 2425 N N . GLN A 1 315 ? 29.992 -4.597 -54.165 1.00 76.56 315 GLN A N 1
ATOM 2426 C CA . GLN A 1 315 ? 28.910 -4.275 -55.108 1.00 76.56 315 GLN A CA 1
ATOM 2427 C C . GLN A 1 315 ? 27.511 -4.595 -54.569 1.00 76.56 315 GLN A C 1
ATOM 2429 O O . GLN A 1 315 ? 26.529 -4.010 -55.016 1.00 76.56 315 GLN A O 1
ATOM 2434 N N . THR A 1 316 ? 27.409 -5.541 -53.636 1.00 80.19 316 THR A N 1
ATOM 2435 C CA . THR A 1 316 ? 26.132 -5.903 -53.008 1.00 80.19 316 THR A CA 1
ATOM 2436 C C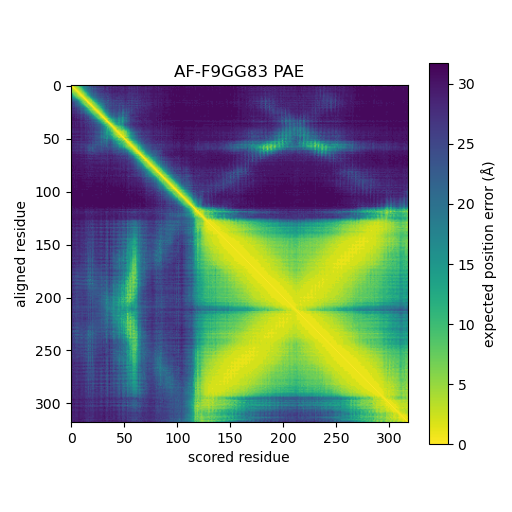 . THR A 1 316 ? 25.788 -4.980 -51.833 1.00 80.19 316 THR A C 1
ATOM 2438 O O . THR A 1 316 ? 24.611 -4.758 -51.549 1.00 80.19 316 THR A O 1
ATOM 2441 N N . ALA A 1 317 ? 26.798 -4.466 -51.126 1.00 72.75 317 ALA A N 1
ATOM 2442 C CA . ALA A 1 317 ? 26.629 -3.696 -49.895 1.00 72.75 317 ALA A CA 1
ATOM 2443 C C . ALA A 1 317 ? 26.458 -2.177 -50.103 1.00 72.75 317 ALA A C 1
ATOM 2445 O O . ALA A 1 317 ? 25.857 -1.534 -49.239 1.00 72.75 317 ALA A O 1
ATOM 2446 N N . PHE A 1 318 ? 26.970 -1.616 -51.206 1.00 70.19 318 PHE A N 1
ATOM 2447 C CA . PHE A 1 318 ? 27.002 -0.174 -51.510 1.00 70.19 318 PHE A CA 1
ATOM 2448 C C . PHE A 1 318 ? 26.350 0.154 -52.856 1.00 70.19 318 PHE A C 1
ATOM 2450 O O . PHE A 1 318 ? 25.642 1.187 -52.920 1.00 70.19 318 PHE A O 1
#

Sequence (318 aa):
MTIEIQVDKPPDDAASLNLHLDQPQSSQQEPGRWPVASTDWTSHALGSRLAGNQPSTPRSLAPAPTGSNKLPTQSSPGNSFIPINHTMANSSAIRVAPAKRQKANDSQSQLSETSGSIDWNARLPSGNEFTESLKAALTSLKPQIERLEQLLISINDEHRGLAAVRRSLYSSKDELAKDLEKAQECLIDVEESTATEEEIVRDLEGVYKKHPGDNKLRAFLDGRKKTVIEYQKVYIIVKSQLGKSSAELSKTESEIQSVNRRLDQLEAERAEVMKEKEGADKAMKSTMFMSQFMDGGWQASVDSFGQAFGDEAVQTAF

Secondary structure (DSSP, 8-state):
-------PPPP----------PPPP--------PPP--S---HHHHHHHHTT-PPP-----------------------------------------------PPP-------------HHHHSS-HHHHHHHHHHHHHHHHHHHHHHHHHHHHHHHHHHHHHHHHHHHHHHHHHHHHHHHHHHHHHHHHHHHHHHHHHHHHHHHHHHHH-TT-HHHHHHHHHHHHHHHHHHHHHHHHHHHHHHHHHHHHHHHHHHHHHHHHHHHHHHHHHHHHHHHHHHHHHHHHHHHHHHHTTTHHHHHHHHHHHHH-HHHHHHH-

Solvent-accessible surface area (backbone atoms only — not comparable to full-atom values): 19593 Å² total; per-residue (Å²): 141,83,85,85,81,85,81,83,80,83,83,92,80,76,83,84,79,85,74,91,73,86,79,80,80,86,76,88,73,79,85,80,79,76,81,77,94,68,97,71,83,49,71,62,64,58,46,66,71,44,64,81,64,64,84,76,79,52,67,71,80,71,77,72,77,81,71,70,88,68,70,78,75,88,73,83,78,89,72,85,82,70,83,80,82,73,79,85,77,71,88,74,75,83,71,82,72,84,78,80,82,76,87,74,79,93,72,92,74,80,90,72,94,61,104,56,86,80,63,46,67,80,75,45,77,55,48,67,62,52,47,52,50,37,52,51,48,52,66,55,44,55,63,50,47,55,50,42,52,52,50,50,53,53,47,53,51,50,47,54,49,49,55,51,52,48,53,52,45,54,54,50,42,54,53,35,50,52,54,30,52,53,30,49,52,36,40,51,42,33,52,54,47,39,54,52,48,53,50,52,50,52,54,51,51,59,53,37,73,78,44,80,83,46,63,67,60,50,55,51,49,55,51,49,54,49,48,46,57,50,41,54,52,51,44,55,52,35,53,52,50,33,52,48,34,50,53,51,41,56,49,47,50,53,50,47,52,52,50,50,53,51,46,57,50,46,54,54,52,47,54,51,47,53,51,51,38,52,51,48,52,50,51,45,53,52,40,51,51,51,41,64,52,43,72,69,27,54,53,52,33,50,52,53,47,24,73,74,62,36,66,70,49,44,70,73,75,109

Radius of gyration: 44.52 Å; Cα contacts (8 Å, |Δi|>4): 133; chains: 1; bounding box: 86×59×129 Å

Nearest PDB structures (foldseek):
  8i21-assembly1_B  TM=8.192E-01  e=9.746E-03  Saccharomyces cerevisiae S288C
  8i21-assembly1_A  TM=6.436E-01  e=8.299E-03  Saccharomyces cerevisiae S288C
  6z6f-assembly1_C  TM=6.718E-01  e=1.345E-01  Saccharomyces cerevisiae S288C
  8wjo-assembly1_B  TM=4.340E-01  e=2.556E-02  Saccharomyces cerevisiae S288C
  6ixe-assembly1_A  TM=2.657E-01  e=2.845E-02  Homo sapiens

Organism: Fusarium oxysporum (strain Fo5176) (NCBI:txid660025)

Foldseek 3Di:
DDDDDDDDDDDPDDDDPDDDDDDDDDDDDDDDDDDDDDDDPDVVVVCVVCVVVDQDDQDFPDPDPPPDPPDPPDDDDDDDPDPPPDPPDDPPPPPPDDDDDDDDDDDDDDDDDDPDPDPVCVVDPNLVVVLVVLVVLLVVLVVVLVVLVVVLVVLVVVLVVLVVVLVVLVVVLVVLVVQLVVLVSSLVSLVVSLVVLVVVLVVLVVVCVVPVPPPVSVVVSVVSVVVSVVSVVSNVVSVVSNVVSVVVSVVSVVVSVVSVVVSVVSVVVSVVSVVVSVVSVVSSVVSVVVSVLSVVHDSVSLVVVCVVPNPVVSVVPD

Mean predicted aligned error: 18.25 Å